Protein AF-A0A0J1GBC9-F1 (afdb_monomer_lite)

Secondary structure (DSSP, 8-state):
--HHHHTSSS---HHHHHHHHHHS---HHHHHHHHHHHHHHHTT-S-S-----GGGG--SHHHHHHHHHHHHHHHHHHHHHHHHHHGGG--HHHHHHHHHHHHHHHHHHHHHHHHSS---SS-HHHHHHHHHHHHHHHHHHHHHHHHTT------HHHHHHHHHHHHHHHHHHHHSPPPSS-S--HHHHHHHHHHHHTTS--

Sequence (202 aa):
MMLYANGQGIARNYKIAKKAACDTDAAVMETVGRMQHLANMESGKEWANPKIDICDDITSGFMQGYCAKIQSGLADQTRAQQFASLTSNWNIKERAAFQKLKKQAEAFITARSDLEVDLSGTSRCAEVLEEAETQKEDLLKSLQDFEAGNLPAFSNDGYTKLDRELNRVYLQLKQTKDPEFDTVKMKDIQRTQQAWLTETIG

pLDDT: mean 91.05, std 9.66, range [33.56, 98.38]

Radius of gyration: 22.68 Å; chains: 1; bounding box: 53×26×63 Å

Structure (mmCIF, N/CA/C/O backbone):
data_AF-A0A0J1GBC9-F1
#
_entry.id   AF-A0A0J1GBC9-F1
#
loop_
_atom_site.group_PDB
_atom_site.id
_atom_site.type_symbol
_atom_site.label_atom_id
_atom_site.label_alt_id
_atom_site.label_comp_id
_atom_site.label_asym_id
_atom_site.label_entity_id
_atom_site.label_seq_id
_atom_site.pdbx_PDB_ins_code
_atom_site.Cartn_x
_atom_site.Cartn_y
_atom_site.Cartn_z
_atom_site.occupancy
_atom_site.B_iso_or_equiv
_atom_site.auth_seq_id
_atom_site.auth_comp_id
_atom_site.auth_asym_id
_atom_site.auth_atom_id
_atom_site.pdbx_PDB_model_num
ATOM 1 N N . MET A 1 1 ? 6.703 0.086 -16.879 1.00 62.81 1 MET A N 1
ATOM 2 C CA . MET A 1 1 ? 6.146 -0.296 -18.198 1.00 62.81 1 MET A CA 1
ATOM 3 C C . MET A 1 1 ? 7.046 0.066 -19.378 1.00 62.81 1 MET A C 1
ATOM 5 O O . MET A 1 1 ? 7.338 1.235 -19.609 1.00 62.81 1 MET A O 1
ATOM 9 N N . MET A 1 2 ? 7.462 -0.944 -20.150 1.00 81.38 2 MET A N 1
ATOM 10 C CA . MET A 1 2 ? 8.389 -0.821 -21.288 1.00 81.38 2 MET A CA 1
ATOM 11 C C . MET A 1 2 ? 7.647 -0.730 -22.634 1.00 81.38 2 MET A C 1
ATOM 13 O O . MET A 1 2 ? 7.707 -1.636 -23.469 1.00 81.38 2 MET A O 1
ATOM 17 N N . LEU A 1 3 ? 6.938 0.384 -22.854 1.00 82.19 3 LEU A N 1
ATOM 18 C CA . LEU A 1 3 ? 6.046 0.620 -24.006 1.00 82.19 3 LEU A CA 1
ATOM 19 C C . LEU A 1 3 ? 6.651 0.187 -25.361 1.00 82.19 3 LEU A C 1
ATOM 21 O O . LEU A 1 3 ? 6.038 -0.580 -26.107 1.00 82.19 3 LEU A O 1
ATOM 25 N N . TYR A 1 4 ? 7.874 0.644 -25.650 1.00 88.19 4 TYR A N 1
ATOM 26 C CA . TYR A 1 4 ? 8.584 0.382 -26.908 1.00 88.19 4 TYR A CA 1
ATOM 27 C C . TYR A 1 4 ? 9.071 -1.066 -27.050 1.00 88.19 4 TYR A C 1
ATOM 29 O O . TYR A 1 4 ? 9.193 -1.544 -28.175 1.00 88.19 4 TYR A O 1
ATOM 37 N N . ALA A 1 5 ? 9.328 -1.777 -25.949 1.00 87.38 5 ALA A N 1
ATOM 38 C CA . ALA A 1 5 ? 9.699 -3.194 -25.993 1.00 87.38 5 ALA A CA 1
ATOM 39 C C . ALA A 1 5 ? 8.469 -4.075 -26.253 1.00 87.38 5 ALA A C 1
ATOM 41 O O . ALA A 1 5 ? 8.508 -4.995 -27.069 1.00 87.38 5 ALA A O 1
ATOM 42 N N . ASN A 1 6 ? 7.348 -3.745 -25.607 1.00 87.31 6 ASN A N 1
ATOM 43 C CA . ASN A 1 6 ? 6.130 -4.549 -25.662 1.00 87.31 6 ASN A CA 1
ATOM 44 C C . ASN A 1 6 ? 5.293 -4.301 -26.924 1.00 87.31 6 ASN A C 1
ATOM 46 O O . ASN A 1 6 ? 4.556 -5.190 -27.355 1.00 87.31 6 ASN A O 1
ATOM 50 N N . GLY A 1 7 ? 5.407 -3.116 -27.531 1.00 84.06 7 GLY A N 1
ATOM 51 C CA . GLY A 1 7 ? 4.551 -2.699 -28.645 1.00 84.06 7 GLY A CA 1
ATOM 52 C C . GLY A 1 7 ? 3.134 -2.338 -28.187 1.00 84.06 7 GLY A C 1
ATOM 53 O O . GLY A 1 7 ? 2.149 -2.639 -28.857 1.00 84.06 7 GLY A O 1
ATOM 54 N N . GLN A 1 8 ? 3.010 -1.751 -26.995 1.00 83.50 8 GLN A N 1
ATOM 55 C CA . GLN A 1 8 ? 1.719 -1.375 -26.414 1.00 83.50 8 GLN A CA 1
ATOM 56 C C . GLN A 1 8 ? 1.222 -0.068 -27.038 1.00 83.50 8 GLN A C 1
ATOM 58 O O . GLN A 1 8 ? 1.635 1.012 -26.635 1.00 83.50 8 GLN A O 1
ATOM 63 N N . GLY A 1 9 ? 0.352 -0.171 -28.046 1.00 84.25 9 GLY A N 1
ATOM 64 C CA . GLY A 1 9 ? -0.201 0.993 -28.754 1.00 84.25 9 GLY A CA 1
ATOM 65 C C . GLY A 1 9 ? 0.765 1.657 -29.743 1.00 84.25 9 GLY A C 1
ATOM 66 O O . GLY A 1 9 ? 0.409 2.653 -30.363 1.00 84.25 9 GLY A O 1
ATOM 67 N N . ILE A 1 10 ? 1.967 1.097 -29.917 1.00 88.56 10 ILE A N 1
ATOM 68 C CA . ILE A 1 10 ? 2.997 1.542 -30.863 1.00 88.56 10 ILE A CA 1
ATOM 69 C C . ILE A 1 10 ? 3.753 0.337 -31.438 1.00 88.56 10 ILE A C 1
ATOM 71 O O . ILE A 1 10 ? 3.726 -0.751 -30.865 1.00 88.56 10 ILE A O 1
ATOM 75 N N . ALA A 1 11 ? 4.465 0.522 -32.551 1.00 89.75 11 ALA A N 1
ATOM 76 C CA . ALA A 1 11 ? 5.346 -0.515 -33.085 1.00 89.75 11 ALA A CA 1
ATOM 77 C C . ALA A 1 11 ? 6.506 -0.813 -32.117 1.00 89.75 11 ALA A C 1
ATOM 79 O O . ALA A 1 11 ? 7.072 0.102 -31.510 1.00 89.75 11 ALA A O 1
ATOM 80 N N . ARG A 1 12 ? 6.882 -2.094 -32.001 1.00 90.25 12 ARG A N 1
ATOM 81 C CA . ARG A 1 12 ? 8.042 -2.507 -31.197 1.00 90.25 12 ARG A CA 1
ATOM 82 C C . ARG A 1 12 ? 9.316 -1.852 -31.728 1.00 90.25 12 ARG A C 1
ATOM 84 O O . ARG A 1 12 ? 9.580 -1.873 -32.928 1.00 90.25 12 ARG A O 1
ATOM 91 N N . ASN A 1 13 ? 10.111 -1.286 -30.826 1.00 93.12 13 ASN A N 1
ATOM 92 C CA . ASN A 1 13 ? 11.368 -0.620 -31.138 1.00 93.12 13 ASN A CA 1
ATOM 93 C C . ASN A 1 13 ? 12.383 -0.822 -30.001 1.00 93.12 13 ASN A C 1
ATOM 95 O O . ASN A 1 13 ? 12.443 -0.043 -29.046 1.00 93.12 13 ASN A O 1
ATOM 99 N N . TYR A 1 14 ? 13.218 -1.857 -30.130 1.00 91.88 14 TYR A N 1
ATOM 100 C CA . TYR A 1 14 ? 14.225 -2.205 -29.124 1.00 91.88 14 TYR A CA 1
ATOM 101 C C . TYR A 1 14 ? 15.304 -1.135 -28.949 1.00 91.88 14 TYR A C 1
ATOM 103 O O . TYR A 1 14 ? 15.819 -0.973 -27.848 1.00 91.88 14 TYR A O 1
ATOM 111 N N . LYS A 1 15 ? 15.616 -0.343 -29.983 1.00 93.94 15 LYS A N 1
ATOM 112 C CA . LYS A 1 15 ? 16.584 0.757 -29.866 1.00 93.94 15 LYS A CA 1
ATOM 113 C C . LYS A 1 15 ? 16.080 1.847 -28.920 1.00 93.94 15 LYS A C 1
ATOM 115 O O . LYS A 1 15 ? 16.830 2.298 -28.057 1.00 93.94 15 LYS A O 1
ATOM 120 N N . ILE A 1 16 ? 14.814 2.254 -29.057 1.00 93.44 16 ILE A N 1
ATOM 121 C CA . ILE A 1 16 ? 14.204 3.236 -28.148 1.00 93.44 16 ILE A CA 1
ATOM 122 C C . ILE A 1 16 ? 14.013 2.625 -26.757 1.00 93.44 16 ILE A C 1
ATOM 124 O O . ILE A 1 16 ? 14.312 3.289 -25.770 1.00 93.44 16 ILE A O 1
ATOM 128 N N . ALA A 1 17 ? 13.587 1.361 -26.668 1.00 92.81 17 ALA A N 1
ATOM 129 C CA . ALA A 1 17 ? 13.436 0.674 -25.385 1.00 92.81 17 ALA A CA 1
ATOM 130 C C . ALA A 1 17 ? 14.753 0.611 -24.594 1.00 92.81 17 ALA A C 1
ATOM 132 O O . ALA A 1 17 ? 14.771 0.938 -23.413 1.00 92.81 17 ALA A O 1
ATO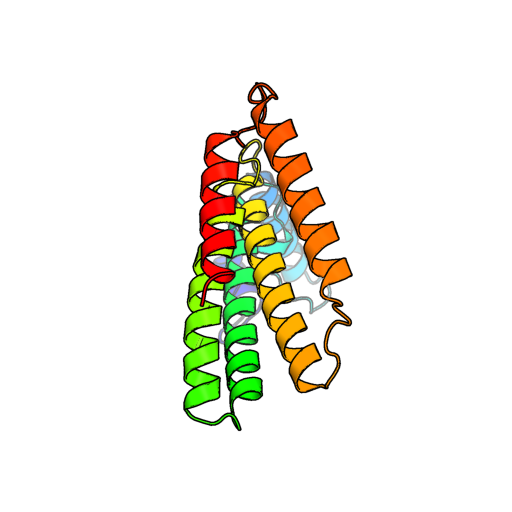M 133 N N . LYS A 1 18 ? 15.862 0.258 -25.256 1.00 93.44 18 LYS A N 1
ATOM 134 C CA . LYS A 1 18 ? 17.205 0.235 -24.661 1.00 93.44 18 LYS A CA 1
ATOM 135 C C . LYS A 1 18 ? 17.671 1.625 -24.237 1.00 93.44 18 LYS A C 1
ATOM 137 O O . LYS A 1 18 ? 18.209 1.775 -23.150 1.00 93.44 18 LYS A O 1
ATOM 142 N N . LYS A 1 19 ? 17.420 2.654 -25.056 1.00 93.62 19 LYS A N 1
ATOM 143 C CA . LYS A 1 19 ? 17.704 4.041 -24.662 1.00 93.62 19 LYS A CA 1
ATOM 144 C C . LYS A 1 19 ? 16.943 4.415 -23.384 1.00 93.62 19 LYS A C 1
ATOM 146 O O . LYS A 1 19 ? 17.558 4.873 -22.434 1.00 93.62 19 LYS A O 1
ATOM 151 N N . ALA A 1 20 ? 15.635 4.164 -23.345 1.00 91.06 20 ALA A N 1
ATOM 152 C CA . ALA A 1 20 ? 14.810 4.453 -22.175 1.00 91.06 20 ALA A CA 1
ATOM 153 C C . ALA A 1 20 ? 15.259 3.669 -20.927 1.00 91.06 20 ALA A C 1
ATOM 155 O O . ALA A 1 20 ? 15.247 4.213 -19.827 1.00 91.06 20 ALA A O 1
ATOM 156 N N . ALA A 1 21 ? 15.697 2.415 -21.096 1.00 91.00 21 ALA A N 1
ATOM 157 C CA . ALA A 1 21 ? 16.272 1.619 -20.013 1.00 91.00 21 ALA A CA 1
ATOM 158 C C . ALA A 1 21 ? 17.546 2.256 -19.432 1.00 91.00 21 ALA A C 1
ATOM 160 O O . ALA A 1 21 ? 17.716 2.234 -18.218 1.00 91.00 21 ALA A O 1
ATOM 161 N N . CYS A 1 22 ? 18.405 2.841 -20.272 1.00 90.50 22 CYS A N 1
ATOM 162 C CA . CYS A 1 22 ? 19.598 3.570 -19.828 1.00 90.50 22 CYS A CA 1
ATOM 163 C C . CYS A 1 22 ? 19.283 4.943 -19.216 1.00 90.50 22 CYS A C 1
ATOM 165 O O . CYS A 1 22 ? 20.013 5.386 -18.338 1.00 90.50 22 CYS A O 1
ATOM 167 N N . ASP A 1 23 ? 18.226 5.613 -19.684 1.00 89.88 23 ASP A N 1
ATOM 168 C CA . ASP A 1 23 ? 17.799 6.929 -19.186 1.00 89.88 23 ASP A CA 1
ATOM 169 C C . ASP A 1 23 ? 17.024 6.830 -17.851 1.00 89.88 23 ASP A C 1
ATOM 171 O O . ASP A 1 23 ? 16.683 7.848 -17.249 1.00 89.88 23 ASP A O 1
ATOM 175 N N . THR A 1 24 ? 16.716 5.614 -17.389 1.00 86.44 24 THR A N 1
ATOM 176 C CA . THR A 1 24 ? 16.064 5.378 -16.095 1.00 86.44 24 THR A CA 1
ATOM 177 C C . THR A 1 24 ? 17.085 5.512 -14.969 1.00 86.44 24 THR A C 1
ATOM 179 O O . THR A 1 24 ? 18.121 4.851 -14.993 1.00 86.44 24 THR A O 1
ATOM 182 N N . ASP A 1 25 ? 16.761 6.311 -13.952 1.00 82.62 25 ASP A N 1
ATOM 183 C CA . ASP A 1 25 ? 17.542 6.383 -12.715 1.00 82.62 25 ASP A CA 1
ATOM 184 C C . ASP A 1 25 ? 17.362 5.080 -11.914 1.00 82.62 25 ASP A C 1
ATOM 186 O O . ASP A 1 25 ? 16.336 4.863 -11.269 1.00 82.62 25 ASP A O 1
ATOM 190 N N . ALA A 1 26 ? 18.315 4.161 -12.067 1.00 85.50 26 ALA A N 1
ATOM 191 C CA . ALA A 1 26 ? 18.274 2.796 -11.552 1.00 85.50 26 ALA A CA 1
ATOM 192 C C . ALA A 1 26 ? 19.685 2.328 -11.164 1.00 85.50 26 ALA A C 1
ATOM 194 O O . ALA A 1 26 ? 20.698 2.856 -11.636 1.00 85.50 26 ALA A O 1
ATOM 195 N N . ALA A 1 27 ? 19.773 1.304 -10.317 1.00 90.94 27 ALA A N 1
ATOM 196 C CA . ALA A 1 27 ? 21.051 0.698 -9.978 1.00 90.94 27 ALA A CA 1
ATOM 197 C C . ALA A 1 27 ? 21.678 0.024 -11.210 1.00 90.94 27 ALA A C 1
ATOM 199 O O . ALA A 1 27 ? 20.991 -0.526 -12.071 1.00 90.94 27 ALA A O 1
ATOM 200 N N . VAL A 1 28 ? 23.015 0.005 -11.270 1.00 91.50 28 VAL A N 1
ATOM 201 C CA . VAL A 1 28 ? 23.763 -0.529 -12.425 1.00 91.50 28 VAL A CA 1
ATOM 202 C C . VAL A 1 28 ? 23.335 -1.955 -12.780 1.00 91.50 28 VAL A C 1
ATOM 204 O O . VAL A 1 28 ? 23.164 -2.264 -13.957 1.00 91.50 28 VAL A O 1
ATOM 207 N N . MET A 1 29 ? 23.119 -2.813 -11.780 1.00 91.38 29 MET A N 1
ATOM 208 C CA . MET A 1 29 ? 22.703 -4.201 -12.007 1.00 91.38 29 MET A CA 1
ATOM 209 C C . MET A 1 29 ? 21.298 -4.317 -12.606 1.00 91.38 29 MET A C 1
ATOM 211 O O . MET A 1 29 ? 21.073 -5.203 -13.426 1.00 91.38 29 MET A O 1
ATOM 215 N N . GLU A 1 30 ? 20.393 -3.397 -12.276 1.00 93.44 30 GLU A N 1
ATOM 216 C CA . GLU A 1 30 ? 19.044 -3.342 -12.851 1.00 93.44 30 GLU A CA 1
ATOM 217 C C . GLU A 1 30 ? 19.116 -2.938 -14.322 1.00 93.44 30 GLU A C 1
ATOM 219 O O . GLU A 1 30 ? 18.480 -3.545 -15.180 1.00 93.44 30 GLU A O 1
ATOM 224 N N . THR A 1 31 ? 19.946 -1.941 -14.640 1.00 92.50 31 THR A N 1
ATOM 225 C CA . THR A 1 31 ? 20.174 -1.510 -16.024 1.00 92.50 31 THR A CA 1
ATOM 226 C C . THR A 1 31 ? 20.822 -2.618 -16.848 1.00 92.50 31 THR A C 1
ATOM 228 O O . THR A 1 31 ? 20.371 -2.892 -17.958 1.00 92.50 31 THR A O 1
ATOM 231 N N . VAL A 1 32 ? 21.844 -3.298 -16.320 1.00 92.56 32 VAL A N 1
ATOM 232 C CA . VAL A 1 32 ? 22.501 -4.421 -17.011 1.00 92.56 32 VAL A CA 1
ATOM 233 C C . VAL A 1 32 ? 21.525 -5.576 -17.237 1.00 92.56 32 VAL A C 1
ATOM 235 O O . VAL A 1 32 ? 21.429 -6.062 -18.366 1.00 92.56 32 VAL A O 1
ATOM 238 N N . GLY A 1 33 ? 20.776 -5.981 -16.206 1.00 90.94 33 GLY A N 1
ATOM 239 C CA . GLY A 1 33 ? 19.761 -7.033 -16.306 1.00 90.94 33 GLY A CA 1
ATOM 240 C C . GLY A 1 33 ? 18.714 -6.707 -17.367 1.00 90.94 33 GLY A C 1
ATOM 241 O O . GLY A 1 33 ? 18.522 -7.478 -18.307 1.00 90.94 33 GLY A O 1
ATOM 242 N N . ARG A 1 34 ? 18.155 -5.496 -17.315 1.00 92.25 34 ARG A N 1
ATOM 243 C CA . ARG A 1 34 ? 17.160 -5.016 -18.281 1.00 92.25 34 ARG A CA 1
ATOM 244 C C . ARG A 1 34 ? 17.691 -4.951 -19.705 1.00 92.25 34 ARG A C 1
ATOM 246 O O . ARG A 1 34 ? 16.999 -5.309 -20.654 1.00 92.25 34 ARG A O 1
ATOM 253 N N . MET A 1 35 ? 18.932 -4.512 -19.887 1.00 92.75 35 MET A N 1
ATOM 254 C CA . MET A 1 35 ? 19.564 -4.481 -21.207 1.00 92.75 35 MET A CA 1
ATOM 255 C C . MET A 1 35 ? 19.779 -5.889 -21.769 1.00 92.75 35 MET A C 1
ATOM 257 O O . MET A 1 35 ? 19.579 -6.098 -22.969 1.00 92.75 35 MET A O 1
ATOM 261 N N . GLN A 1 36 ? 20.139 -6.851 -20.916 1.00 92.19 36 GLN A N 1
ATOM 262 C CA . GLN A 1 36 ? 20.267 -8.253 -21.300 1.00 92.19 36 GLN A CA 1
ATOM 263 C C . GLN A 1 36 ? 18.909 -8.862 -21.671 1.00 92.19 36 GLN A C 1
ATOM 265 O O . GLN A 1 36 ? 18.803 -9.491 -22.724 1.00 92.19 36 GLN A O 1
ATOM 270 N N . HIS A 1 37 ? 17.874 -8.613 -20.868 1.00 91.06 37 HIS A N 1
ATOM 271 C CA . HIS A 1 37 ? 16.492 -9.022 -21.130 1.00 91.06 37 HIS A CA 1
ATOM 272 C C . HIS A 1 37 ? 16.021 -8.477 -22.493 1.00 91.06 37 HIS A C 1
ATOM 274 O O . HIS A 1 37 ? 15.653 -9.227 -23.396 1.00 91.06 37 HIS A O 1
ATOM 280 N N . LEU A 1 38 ? 16.190 -7.172 -22.745 1.00 91.75 38 LEU A N 1
ATOM 281 C CA . LEU A 1 38 ? 15.852 -6.559 -24.037 1.00 91.75 38 LEU A CA 1
ATOM 282 C C . LEU A 1 38 ? 16.636 -7.154 -25.222 1.00 91.75 38 LEU A C 1
ATOM 284 O O . LEU A 1 38 ? 16.096 -7.253 -26.325 1.00 91.75 38 LEU A O 1
ATOM 288 N N . ALA A 1 39 ? 17.904 -7.530 -25.033 1.00 92.06 39 ALA A N 1
ATOM 289 C CA . ALA A 1 39 ? 18.705 -8.178 -26.074 1.00 92.06 39 ALA A CA 1
ATOM 290 C C . ALA A 1 39 ? 18.249 -9.624 -26.352 1.00 92.06 39 ALA A C 1
ATOM 292 O O . ALA A 1 39 ? 18.254 -10.068 -27.507 1.00 92.06 39 ALA A O 1
ATOM 293 N N . ASN A 1 40 ? 17.821 -10.356 -25.323 1.00 90.94 40 ASN A N 1
ATOM 294 C CA . ASN A 1 40 ? 17.246 -11.692 -25.470 1.00 90.94 40 ASN A CA 1
ATOM 295 C C . ASN A 1 40 ? 15.923 -11.642 -26.242 1.00 90.94 40 ASN A C 1
ATOM 297 O O . ASN A 1 40 ? 15.750 -12.410 -27.191 1.00 90.94 40 ASN A O 1
ATOM 301 N N . MET A 1 41 ? 15.043 -10.693 -25.910 1.00 88.75 41 MET A N 1
ATOM 302 C CA . MET A 1 41 ? 13.798 -10.463 -26.648 1.00 88.75 41 MET A CA 1
ATOM 303 C C . MET A 1 41 ? 14.052 -10.099 -28.119 1.00 88.75 41 MET A C 1
ATOM 305 O O . MET A 1 41 ? 13.416 -10.659 -29.008 1.00 88.75 41 MET A O 1
ATOM 309 N N . GLU A 1 42 ? 14.992 -9.186 -28.399 1.00 90.44 42 GLU A N 1
ATOM 310 C CA . GLU A 1 42 ? 15.327 -8.769 -29.772 1.00 90.44 42 GLU A CA 1
ATOM 311 C C . GLU A 1 42 ? 15.885 -9.924 -30.616 1.00 90.44 42 GLU A C 1
ATOM 313 O O . GLU A 1 42 ? 15.594 -10.026 -31.806 1.00 90.44 42 GLU A O 1
ATOM 318 N N . SER A 1 43 ? 16.664 -10.815 -29.997 1.00 90.31 43 SER A N 1
ATOM 319 C CA . SER A 1 43 ? 17.244 -11.986 -30.665 1.00 90.31 43 SER A CA 1
ATOM 320 C C . SER A 1 43 ? 16.312 -13.201 -30.728 1.00 90.31 43 SER A C 1
ATOM 322 O O . SER A 1 43 ? 16.703 -14.230 -31.278 1.00 90.31 43 SER A O 1
ATOM 324 N N . GLY A 1 44 ? 15.096 -13.106 -30.176 1.00 86.44 44 GLY A N 1
ATOM 325 C CA . GLY A 1 44 ? 14.127 -14.206 -30.127 1.00 86.44 44 GLY A CA 1
ATOM 326 C C . GLY A 1 44 ? 14.515 -15.351 -29.183 1.00 86.44 44 GLY A C 1
ATOM 327 O O . GLY A 1 44 ? 13.958 -16.441 -29.294 1.00 86.44 44 GLY A O 1
ATOM 328 N N . LYS A 1 45 ? 15.479 -15.129 -28.277 1.00 81.75 45 LYS A N 1
ATOM 329 C CA . LYS A 1 45 ? 15.921 -16.116 -27.275 1.00 81.75 45 LYS A CA 1
ATOM 330 C C . LYS A 1 45 ? 14.952 -16.249 -26.103 1.00 81.75 45 LYS A C 1
ATOM 332 O O . LYS A 1 45 ? 14.931 -17.287 -25.451 1.00 81.75 45 LYS A O 1
ATOM 337 N N . GLU A 1 46 ? 14.149 -15.223 -25.859 1.00 74.56 46 GLU A N 1
ATOM 338 C CA . GLU A 1 46 ? 12.988 -15.281 -24.975 1.00 74.56 46 GLU A CA 1
ATOM 339 C C . GLU A 1 46 ? 11.722 -15.369 -25.829 1.00 74.56 46 GLU A C 1
ATOM 341 O O . GLU A 1 46 ? 11.556 -14.631 -26.805 1.00 74.56 46 GLU A O 1
ATOM 346 N N . TRP A 1 47 ? 10.851 -16.328 -25.496 1.00 56.34 47 TRP A N 1
ATOM 347 C CA . TRP A 1 47 ? 9.591 -16.566 -26.203 1.00 56.34 47 TRP A CA 1
ATOM 348 C C . TRP A 1 47 ? 8.740 -15.285 -26.240 1.00 56.34 47 TRP A C 1
ATOM 350 O O . TRP A 1 47 ? 8.782 -14.467 -25.328 1.00 56.34 47 TRP A O 1
ATOM 360 N N . ALA A 1 48 ? 7.914 -15.140 -27.280 1.00 55.53 48 ALA A N 1
ATOM 361 C CA . ALA A 1 48 ? 7.129 -13.954 -27.645 1.00 55.53 48 ALA A CA 1
ATOM 362 C C . ALA A 1 48 ? 6.160 -13.345 -26.590 1.00 55.53 48 ALA A C 1
ATOM 364 O O . ALA A 1 48 ? 5.426 -12.414 -26.934 1.00 55.53 48 ALA A O 1
ATOM 365 N N . ASN A 1 49 ? 6.120 -13.835 -25.349 1.00 60.69 49 ASN A N 1
ATOM 366 C CA . ASN A 1 49 ? 5.443 -13.208 -24.208 1.00 60.69 49 ASN A CA 1
ATOM 367 C C . ASN A 1 49 ? 5.961 -13.878 -22.914 1.00 60.69 49 ASN A C 1
ATOM 369 O O . ASN A 1 49 ? 5.864 -15.102 -22.816 1.00 60.69 49 ASN A O 1
ATOM 373 N N . PRO A 1 50 ? 6.502 -13.117 -21.950 1.00 68.19 50 PRO A N 1
ATOM 374 C CA . PRO A 1 50 ? 5.752 -12.070 -21.273 1.00 68.19 50 PRO A CA 1
ATOM 375 C C . PRO A 1 50 ? 6.144 -10.666 -21.735 1.00 68.19 50 PRO A C 1
ATOM 377 O O . PRO A 1 50 ? 7.239 -10.419 -22.232 1.00 68.19 50 PRO A O 1
ATOM 380 N N . LYS A 1 51 ? 5.209 -9.732 -21.580 1.00 82.19 51 LYS A N 1
ATOM 381 C CA . LYS A 1 51 ? 5.503 -8.302 -21.611 1.00 82.19 51 LYS A CA 1
ATOM 382 C C . LYS A 1 51 ? 6.567 -8.037 -20.550 1.00 82.19 51 LYS A C 1
ATOM 384 O O . LYS A 1 51 ? 6.372 -8.470 -19.422 1.00 82.19 51 LYS A O 1
ATOM 389 N N . ILE A 1 52 ? 7.614 -7.302 -20.903 1.00 86.19 52 ILE A N 1
ATOM 390 C CA . ILE A 1 52 ? 8.603 -6.835 -19.934 1.00 86.19 52 ILE A CA 1
ATOM 3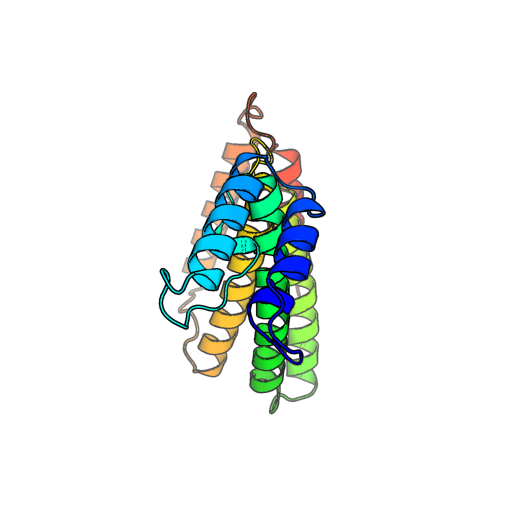91 C C . ILE A 1 52 ? 8.085 -5.564 -19.254 1.00 86.19 52 ILE A C 1
ATOM 393 O O . ILE A 1 52 ? 7.623 -4.621 -19.916 1.00 86.19 52 ILE A O 1
ATOM 397 N N . ASP A 1 53 ? 8.149 -5.517 -17.933 1.00 88.75 53 ASP A N 1
ATOM 398 C CA . ASP A 1 53 ? 7.980 -4.308 -17.141 1.00 88.75 53 ASP A CA 1
ATOM 399 C C . ASP A 1 53 ? 9.322 -3.847 -16.555 1.00 88.75 53 ASP A C 1
ATOM 401 O O . ASP A 1 53 ? 10.279 -4.599 -16.426 1.00 88.75 53 ASP A O 1
ATOM 405 N N . ILE A 1 54 ? 9.401 -2.567 -16.192 1.00 87.69 54 ILE A N 1
ATOM 406 C CA . ILE A 1 54 ? 10.585 -2.014 -15.530 1.00 87.69 54 ILE A CA 1
ATOM 407 C C . ILE A 1 54 ? 10.841 -2.700 -14.181 1.00 87.69 54 ILE A C 1
ATOM 409 O O . ILE A 1 54 ? 11.989 -2.755 -13.738 1.00 87.69 54 ILE A O 1
ATOM 413 N N . CYS A 1 55 ? 9.766 -3.225 -13.585 1.00 91.12 55 CYS A N 1
ATOM 414 C CA . CYS A 1 55 ? 9.736 -3.938 -12.319 1.00 91.12 55 CYS A CA 1
ATOM 415 C C . CYS A 1 55 ? 10.272 -5.373 -12.375 1.00 91.12 55 CYS A C 1
ATOM 417 O O . CYS A 1 55 ? 10.532 -5.935 -11.318 1.00 91.12 55 CYS A O 1
ATOM 419 N N . ASP A 1 56 ? 10.479 -5.949 -13.563 1.00 90.06 56 ASP A N 1
ATOM 420 C CA . ASP A 1 56 ? 10.936 -7.342 -13.691 1.00 90.06 56 ASP A CA 1
ATOM 421 C C . ASP A 1 56 ? 12.431 -7.502 -13.369 1.00 90.06 56 ASP A C 1
ATOM 423 O O . ASP A 1 56 ? 12.864 -8.561 -12.924 1.00 90.06 56 ASP A O 1
ATOM 427 N N . ASP A 1 57 ? 13.216 -6.436 -13.557 1.00 90.56 57 ASP A N 1
ATOM 428 C CA . ASP A 1 57 ? 14.679 -6.454 -13.421 1.00 90.56 57 ASP A CA 1
ATOM 429 C C . ASP A 1 57 ? 15.174 -5.607 -12.230 1.00 90.56 57 ASP A C 1
ATOM 431 O O . ASP A 1 57 ? 16.287 -5.078 -12.256 1.00 90.56 57 ASP A O 1
ATOM 435 N N . ILE A 1 58 ? 14.338 -5.393 -11.209 1.00 92.56 58 ILE A N 1
ATOM 436 C CA . ILE A 1 58 ? 14.702 -4.560 -10.053 1.00 92.56 58 ILE A CA 1
ATOM 437 C C . ILE A 1 58 ? 15.509 -5.352 -9.023 1.00 92.56 58 ILE A C 1
ATOM 439 O O . ILE A 1 58 ? 15.250 -6.523 -8.758 1.00 92.56 58 ILE A O 1
ATOM 443 N N . THR A 1 59 ? 16.475 -4.688 -8.398 1.00 90.69 59 THR A N 1
ATOM 444 C CA . THR A 1 59 ? 17.330 -5.260 -7.345 1.00 90.69 59 THR A CA 1
ATOM 445 C C . THR A 1 59 ? 17.554 -4.291 -6.186 1.00 90.69 59 THR A C 1
ATOM 447 O O . THR A 1 59 ? 18.110 -4.671 -5.160 1.00 90.69 59 THR A O 1
ATOM 450 N N . SER A 1 60 ? 17.188 -3.021 -6.354 1.00 93.19 60 SER A N 1
ATOM 451 C CA . SER A 1 60 ? 17.354 -1.957 -5.373 1.00 93.19 60 SER A CA 1
ATOM 452 C C . SER A 1 60 ? 16.044 -1.665 -4.652 1.00 93.19 60 SER A C 1
ATOM 454 O O . SER A 1 60 ? 14.968 -1.664 -5.252 1.00 93.19 60 SER A O 1
ATOM 456 N N . GLY A 1 61 ? 16.139 -1.321 -3.367 1.00 93.69 61 GLY A N 1
ATOM 457 C CA . GLY A 1 61 ? 14.977 -0.882 -2.595 1.00 93.69 61 GLY A CA 1
ATOM 458 C C . GLY A 1 61 ? 14.327 0.405 -3.124 1.00 93.69 61 GLY A C 1
ATOM 459 O O . GLY A 1 61 ? 13.117 0.590 -3.013 1.00 93.69 61 GLY A O 1
ATOM 460 N N . PHE A 1 62 ? 15.101 1.256 -3.808 1.00 92.69 62 PHE A N 1
ATOM 461 C CA . PHE A 1 62 ? 14.567 2.423 -4.512 1.00 92.69 62 PHE A CA 1
ATOM 462 C C . PHE A 1 62 ? 13.570 2.018 -5.607 1.00 92.69 62 PHE A C 1
ATOM 464 O O . PHE A 1 62 ? 12.429 2.487 -5.612 1.00 92.69 62 PHE A O 1
ATOM 471 N N . MET A 1 63 ? 13.971 1.108 -6.500 1.00 93.62 63 MET A N 1
ATOM 472 C CA . MET A 1 63 ? 13.084 0.622 -7.555 1.00 93.62 63 MET A CA 1
ATOM 473 C C . MET A 1 63 ? 11.964 -0.273 -7.016 1.00 93.62 63 MET A C 1
ATOM 475 O O . MET A 1 63 ? 10.868 -0.243 -7.573 1.00 93.62 63 MET A O 1
ATOM 479 N N . GLN A 1 64 ? 12.178 -0.993 -5.906 1.00 95.00 64 GLN A N 1
ATOM 480 C CA . GLN A 1 64 ? 11.088 -1.670 -5.187 1.00 95.00 64 GLN A CA 1
ATOM 481 C C . GLN A 1 64 ? 10.001 -0.673 -4.779 1.00 95.00 64 GLN A C 1
ATOM 483 O O . GLN A 1 64 ? 8.837 -0.887 -5.105 1.00 95.00 64 GLN A O 1
ATOM 488 N N . GLY A 1 65 ? 10.367 0.457 -4.164 1.00 95.19 65 GLY A N 1
ATOM 489 C CA . GLY A 1 65 ? 9.408 1.509 -3.814 1.00 95.19 65 GLY A CA 1
ATOM 490 C C . GLY A 1 65 ? 8.694 2.105 -5.032 1.00 95.19 65 GLY A C 1
ATOM 491 O O . GLY A 1 65 ? 7.485 2.339 -4.998 1.00 95.19 65 GLY A O 1
ATOM 492 N N . TYR A 1 66 ? 9.411 2.310 -6.140 1.00 94.12 66 TYR A N 1
ATOM 493 C CA . TYR A 1 66 ? 8.810 2.779 -7.392 1.00 94.12 66 TYR A CA 1
ATOM 494 C C . TYR A 1 66 ? 7.760 1.796 -7.936 1.00 94.12 66 TYR A C 1
ATOM 496 O O . TYR A 1 66 ? 6.660 2.197 -8.321 1.00 94.12 66 TYR A O 1
ATOM 504 N N . CYS A 1 67 ? 8.078 0.504 -7.930 1.00 94.38 67 CYS A N 1
ATOM 505 C CA . CYS A 1 67 ? 7.190 -0.554 -8.398 1.00 94.38 67 CYS A CA 1
ATOM 506 C C . CYS A 1 67 ? 5.988 -0.770 -7.478 1.00 94.38 67 CYS A C 1
ATOM 508 O O . CYS A 1 67 ? 4.860 -0.837 -7.970 1.00 94.38 67 CYS A O 1
ATOM 510 N N . ALA A 1 68 ? 6.203 -0.762 -6.161 1.00 96.56 68 ALA A N 1
ATOM 511 C CA . ALA A 1 68 ? 5.133 -0.793 -5.170 1.00 96.56 68 ALA A CA 1
ATOM 512 C C . ALA A 1 68 ? 4.158 0.378 -5.372 1.00 96.56 68 ALA A C 1
ATOM 514 O O . ALA A 1 68 ? 2.946 0.193 -5.328 1.00 96.56 68 ALA A O 1
ATOM 515 N N . LYS A 1 69 ? 4.658 1.577 -5.706 1.00 95.75 69 LYS A N 1
ATOM 516 C CA . LYS A 1 69 ? 3.803 2.741 -5.988 1.00 95.75 69 LYS A CA 1
ATOM 517 C C . LYS A 1 69 ? 2.923 2.542 -7.223 1.00 95.75 69 LYS A C 1
ATOM 519 O O . LYS A 1 69 ? 1.757 2.935 -7.211 1.00 95.75 69 LYS A O 1
ATOM 524 N N . ILE A 1 70 ? 3.464 1.954 -8.292 1.00 94.38 70 ILE A N 1
ATOM 525 C CA . ILE A 1 70 ? 2.676 1.628 -9.491 1.00 94.38 70 ILE A CA 1
ATOM 526 C C . ILE A 1 70 ? 1.575 0.627 -9.134 1.00 94.38 70 ILE A C 1
ATOM 528 O O . ILE A 1 70 ? 0.417 0.840 -9.492 1.00 94.38 70 ILE A O 1
ATOM 532 N N . GLN A 1 71 ? 1.931 -0.442 -8.421 1.00 95.06 71 GLN A N 1
ATOM 533 C CA . GLN A 1 71 ? 0.992 -1.488 -8.019 1.00 95.06 71 GLN A CA 1
ATOM 534 C C . GLN A 1 71 ? -0.103 -0.942 -7.097 1.00 95.06 71 GLN A C 1
ATOM 536 O O . GLN A 1 71 ? -1.280 -1.149 -7.384 1.00 95.06 71 GLN A O 1
ATOM 541 N N . SER A 1 72 ? 0.263 -0.158 -6.080 1.00 97.00 72 SER A N 1
ATOM 542 C CA . SER A 1 72 ? -0.675 0.521 -5.176 1.00 97.00 72 SER A CA 1
ATOM 543 C C . SER A 1 72 ? -1.647 1.427 -5.940 1.00 97.00 72 SER A C 1
ATOM 545 O O . SER A 1 72 ? -2.851 1.364 -5.713 1.00 97.00 72 SER A O 1
ATOM 547 N N . GLY A 1 73 ? -1.178 2.189 -6.937 1.00 96.75 73 GLY A N 1
ATOM 548 C CA . GLY A 1 73 ? -2.059 3.022 -7.764 1.00 96.75 73 GLY A CA 1
ATOM 549 C C . GLY A 1 73 ? -3.084 2.222 -8.585 1.00 96.75 73 GLY A C 1
ATOM 550 O O . GLY A 1 73 ? -4.246 2.620 -8.695 1.00 96.75 73 GLY A O 1
ATOM 551 N N . LEU A 1 74 ? -2.681 1.075 -9.142 1.00 95.50 74 LEU A N 1
ATOM 552 C CA . LEU A 1 74 ? -3.593 0.167 -9.854 1.00 95.50 74 LEU A CA 1
ATOM 553 C C . LEU A 1 74 ? -4.598 -0.491 -8.896 1.00 95.50 74 LEU A C 1
ATOM 555 O O . LEU A 1 74 ? -5.785 -0.630 -9.215 1.00 95.50 74 LEU A O 1
ATOM 559 N N . ALA A 1 75 ? -4.129 -0.875 -7.712 1.00 97.19 75 ALA A N 1
ATOM 560 C CA . ALA A 1 75 ? -4.956 -1.467 -6.677 1.00 97.19 75 ALA A CA 1
ATOM 561 C C . ALA A 1 75 ? -5.959 -0.446 -6.107 1.00 97.19 75 ALA A C 1
ATOM 563 O O . ALA A 1 75 ? -7.126 -0.783 -5.919 1.00 97.19 75 ALA A O 1
ATOM 564 N N . ASP A 1 76 ? -5.575 0.826 -5.957 1.00 97.31 76 ASP A N 1
ATOM 565 C CA . ASP A 1 76 ? -6.463 1.913 -5.529 1.00 97.31 76 ASP A CA 1
ATOM 566 C C . ASP A 1 76 ? -7.605 2.129 -6.525 1.00 97.31 76 ASP A C 1
ATOM 568 O O . ASP A 1 76 ? -8.765 2.261 -6.123 1.00 97.31 76 ASP A O 1
ATOM 572 N N . GLN A 1 77 ? -7.314 2.098 -7.831 1.00 97.56 77 GLN A N 1
ATOM 573 C CA . GLN A 1 77 ? -8.352 2.166 -8.861 1.00 97.56 77 GLN A CA 1
ATOM 574 C C . GLN A 1 77 ? -9.326 0.985 -8.754 1.00 97.56 77 GLN A C 1
ATOM 576 O O . GLN A 1 77 ? -10.543 1.174 -8.836 1.00 97.56 77 GLN A O 1
ATOM 581 N N . THR A 1 78 ? -8.798 -0.222 -8.551 1.00 97.75 78 THR A N 1
ATOM 582 C CA . THR A 1 78 ? -9.600 -1.446 -8.420 1.00 97.75 78 THR A CA 1
ATOM 583 C C . THR A 1 78 ? -10.480 -1.397 -7.169 1.00 97.75 78 THR A C 1
ATOM 585 O O . THR A 1 78 ? -11.695 -1.586 -7.260 1.00 97.75 78 THR A O 1
ATOM 588 N N . ARG A 1 79 ? -9.916 -1.038 -6.010 1.00 97.75 79 ARG A N 1
ATOM 589 C CA . ARG A 1 79 ? -10.663 -0.884 -4.755 1.00 97.75 79 ARG A CA 1
ATOM 590 C C . ARG A 1 79 ? -11.730 0.196 -4.848 1.00 97.75 79 ARG A C 1
ATOM 592 O O . ARG A 1 79 ? -12.841 -0.009 -4.366 1.00 97.75 79 ARG A O 1
ATOM 599 N N . ALA A 1 80 ? -11.449 1.325 -5.500 1.00 96.69 80 ALA A N 1
ATOM 600 C CA . ALA A 1 80 ? -12.446 2.373 -5.708 1.00 96.69 80 ALA A CA 1
ATOM 601 C C . ALA A 1 80 ? -13.664 1.857 -6.497 1.00 96.69 80 ALA A C 1
ATOM 603 O O . ALA A 1 80 ? -14.804 2.155 -6.135 1.00 96.69 80 ALA A 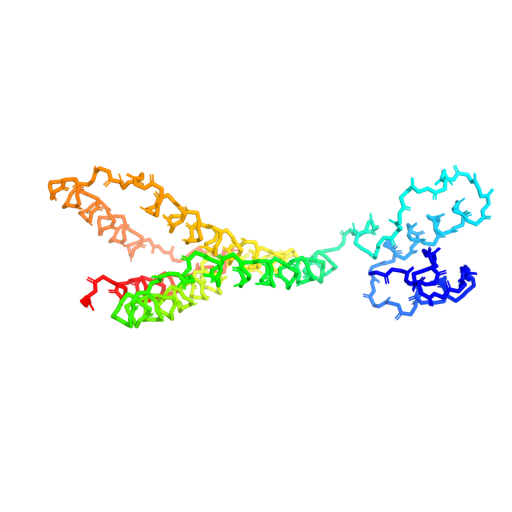O 1
ATOM 604 N N . GLN A 1 81 ? -13.439 1.038 -7.530 1.00 97.88 81 GLN A N 1
ATOM 605 C CA . GLN A 1 81 ? -14.517 0.384 -8.280 1.00 97.88 81 GLN A CA 1
ATOM 606 C C . GLN A 1 81 ? -15.286 -0.622 -7.414 1.00 97.88 81 GLN A C 1
ATOM 608 O O . GLN A 1 81 ? -16.516 -0.649 -7.451 1.00 97.88 81 GLN A O 1
ATOM 613 N N . GLN A 1 82 ? -14.586 -1.411 -6.596 1.00 97.81 82 GLN A N 1
ATOM 614 C CA . GLN A 1 82 ? -15.212 -2.379 -5.691 1.00 97.81 82 GLN A CA 1
ATOM 615 C C . GLN A 1 82 ? -16.078 -1.690 -4.628 1.00 97.81 82 GLN A C 1
ATOM 617 O O . GLN A 1 82 ? -17.229 -2.083 -4.442 1.00 97.81 82 GLN A O 1
ATOM 622 N N . PHE A 1 83 ? -15.599 -0.610 -4.002 1.00 97.00 83 PHE A N 1
ATOM 623 C CA . PHE A 1 83 ? -16.412 0.197 -3.088 1.00 97.00 83 PHE A CA 1
ATOM 624 C C . PHE A 1 83 ? -17.618 0.827 -3.793 1.00 97.00 83 PHE A C 1
ATOM 626 O O . PHE A 1 83 ? -18.728 0.797 -3.261 1.00 97.00 83 PHE A O 1
ATOM 633 N N . ALA A 1 84 ? -17.449 1.368 -5.002 1.00 95.94 84 ALA A N 1
ATOM 634 C CA . ALA A 1 84 ? -18.571 1.917 -5.764 1.00 95.94 84 ALA A CA 1
ATOM 635 C C . ALA A 1 84 ? -19.645 0.851 -6.051 1.00 95.94 84 ALA A C 1
ATOM 637 O O . ALA A 1 84 ? -20.837 1.134 -5.939 1.00 95.94 84 ALA A O 1
ATOM 638 N N . SER A 1 85 ? -19.224 -0.380 -6.358 1.00 96.31 85 SER A N 1
ATOM 639 C CA . SER A 1 85 ? -20.125 -1.514 -6.568 1.00 96.31 85 SER A CA 1
ATOM 640 C C . SER A 1 85 ? -20.847 -1.930 -5.283 1.00 96.31 85 SER A C 1
ATOM 642 O O . SER A 1 85 ? -22.073 -2.039 -5.297 1.00 96.31 85 SER A O 1
ATOM 644 N N . LEU A 1 86 ? -20.121 -2.125 -4.174 1.00 95.38 86 LEU A N 1
ATOM 645 C CA . LEU A 1 86 ? -20.694 -2.522 -2.877 1.00 95.38 86 LEU A CA 1
ATOM 646 C C . LEU A 1 86 ? -21.720 -1.502 -2.387 1.00 95.38 86 LEU A C 1
ATOM 648 O O . LEU A 1 86 ? -22.830 -1.847 -2.004 1.00 95.38 86 LEU A O 1
ATOM 652 N N . THR A 1 87 ? -21.378 -0.222 -2.492 1.00 95.25 87 THR A N 1
ATOM 653 C CA . THR A 1 87 ? -22.240 0.854 -2.001 1.00 95.25 87 THR A CA 1
ATOM 654 C C . THR A 1 87 ? -23.363 1.229 -2.967 1.00 95.25 87 THR A C 1
ATOM 656 O O . THR A 1 87 ? -24.141 2.129 -2.664 1.00 95.25 87 THR A O 1
ATOM 659 N N . SER A 1 88 ? -23.476 0.595 -4.140 1.00 95.44 88 SER A N 1
ATOM 660 C CA . SER A 1 88 ? -24.382 1.021 -5.221 1.00 95.44 88 SER A CA 1
ATOM 661 C C . SER A 1 88 ? -25.865 1.036 -4.832 1.00 95.44 88 SER A C 1
ATOM 663 O O . SER A 1 88 ? -26.583 1.929 -5.283 1.00 95.44 88 SER A O 1
ATOM 665 N N . ASN A 1 89 ? -26.298 0.144 -3.939 1.00 93.75 89 ASN A N 1
ATOM 666 C CA . ASN A 1 89 ? -27.693 0.030 -3.494 1.00 93.75 89 ASN A CA 1
ATOM 667 C C . ASN A 1 89 ? -27.964 0.657 -2.122 1.00 93.75 89 ASN A C 1
ATOM 669 O O . ASN A 1 89 ? -29.097 0.633 -1.645 1.00 93.75 89 ASN A O 1
ATOM 673 N N . TRP A 1 90 ? -26.947 1.238 -1.492 1.00 96.62 90 TRP A N 1
ATOM 674 C CA . TRP A 1 90 ? -27.091 1.828 -0.171 1.00 96.62 90 TRP A CA 1
ATOM 675 C C . TRP A 1 90 ? -27.919 3.108 -0.188 1.00 96.62 90 TRP A C 1
ATOM 677 O O . TRP A 1 90 ? -27.835 3.932 -1.113 1.00 96.62 90 TRP A O 1
ATOM 687 N N . ASN A 1 91 ? -28.666 3.313 0.891 1.00 97.25 91 ASN A N 1
ATOM 688 C CA . ASN A 1 91 ? -29.401 4.540 1.140 1.00 97.25 91 ASN A CA 1
ATOM 689 C C . ASN A 1 91 ? -28.463 5.690 1.560 1.00 97.25 91 ASN A C 1
ATOM 691 O O . ASN A 1 91 ? -27.266 5.524 1.801 1.00 97.25 91 ASN A O 1
ATOM 695 N N . ILE A 1 92 ? -29.016 6.903 1.645 1.00 96.44 92 ILE A N 1
ATOM 696 C CA . ILE A 1 92 ? -28.241 8.120 1.934 1.00 96.44 92 ILE A CA 1
ATOM 697 C C . ILE A 1 92 ? -27.539 8.045 3.301 1.00 96.44 92 ILE A C 1
ATOM 699 O O . ILE A 1 92 ? -26.411 8.521 3.429 1.00 96.44 92 ILE A O 1
ATOM 703 N N . LYS A 1 93 ? -28.175 7.442 4.315 1.00 96.38 93 LYS A N 1
ATOM 704 C CA . LYS A 1 93 ? -27.604 7.338 5.666 1.00 96.38 93 LYS A CA 1
ATOM 705 C C . LYS A 1 93 ? -26.433 6.360 5.702 1.00 96.38 93 LYS A C 1
ATOM 707 O O . LYS A 1 93 ? -25.399 6.697 6.267 1.00 96.38 93 LYS A O 1
ATOM 712 N N . GLU A 1 94 ? -26.573 5.204 5.060 1.00 95.75 94 GLU A N 1
ATOM 713 C CA . GLU A 1 94 ? -25.509 4.196 4.933 1.00 95.75 94 GLU A CA 1
ATOM 714 C C . GLU A 1 94 ? -24.289 4.766 4.210 1.00 95.75 94 GLU A C 1
ATOM 716 O O . GLU A 1 94 ? -23.170 4.692 4.713 1.00 95.75 94 GLU A O 1
ATOM 721 N N . ARG A 1 95 ? -24.503 5.447 3.077 1.00 95.12 95 ARG A N 1
ATOM 722 C CA . ARG A 1 95 ? -23.415 6.115 2.349 1.00 95.12 95 ARG A CA 1
ATOM 723 C C . ARG A 1 95 ? -22.724 7.174 3.197 1.00 95.12 95 ARG A C 1
ATOM 725 O O . ARG A 1 95 ? -21.500 7.236 3.194 1.00 95.12 95 ARG A O 1
ATOM 732 N N . ALA A 1 96 ? -23.483 8.001 3.917 1.00 95.38 96 ALA A N 1
ATOM 733 C CA . ALA A 1 96 ? -22.909 9.025 4.786 1.00 95.38 96 ALA A CA 1
ATOM 734 C C . ALA A 1 96 ? -22.087 8.410 5.932 1.00 95.38 96 ALA A C 1
ATOM 736 O O . ALA A 1 96 ? -20.978 8.873 6.202 1.00 95.38 96 ALA A O 1
ATOM 737 N N . ALA A 1 97 ? -22.596 7.347 6.564 1.00 94.88 97 ALA A N 1
ATOM 738 C CA . ALA A 1 97 ? -21.888 6.617 7.611 1.00 94.88 97 ALA A CA 1
ATOM 739 C C . ALA A 1 97 ? -20.582 6.008 7.084 1.00 94.88 97 ALA A C 1
ATOM 741 O O . ALA A 1 97 ? -19.526 6.188 7.686 1.00 94.88 97 ALA A O 1
ATOM 742 N N . PHE A 1 98 ? -20.622 5.379 5.911 1.00 94.81 98 PHE A N 1
ATOM 743 C CA . PHE A 1 98 ? -19.430 4.807 5.301 1.00 94.81 98 PHE A CA 1
ATOM 744 C C . PHE A 1 98 ? -18.409 5.849 4.857 1.00 94.81 98 PHE A C 1
ATOM 746 O O . PHE A 1 98 ? -17.219 5.627 5.028 1.00 94.81 98 PHE A O 1
ATOM 753 N N . GLN A 1 99 ? -18.826 7.000 4.327 1.00 94.50 99 GLN A N 1
ATOM 754 C CA . GLN A 1 99 ? -17.874 8.068 3.997 1.00 94.50 99 GLN A CA 1
ATOM 755 C C . GLN A 1 99 ? -17.155 8.588 5.248 1.00 94.50 99 GLN A C 1
ATOM 757 O O . GLN A 1 99 ? -15.960 8.876 5.193 1.00 94.50 99 GLN A O 1
ATOM 762 N N . LYS A 1 100 ? -17.857 8.666 6.389 1.00 94.19 100 LYS A N 1
ATOM 763 C CA . LYS A 1 100 ? -17.235 8.991 7.678 1.00 94.19 100 LYS A CA 1
ATOM 764 C C . LYS A 1 100 ? -16.224 7.913 8.083 1.00 94.19 100 LYS A C 1
ATOM 766 O O . LYS A 1 100 ? -15.080 8.266 8.353 1.00 94.19 100 LYS A O 1
ATOM 771 N N . LEU A 1 101 ? -16.624 6.638 8.049 1.00 93.94 101 LEU A N 1
ATOM 772 C CA . LEU A 1 101 ? -15.752 5.501 8.363 1.00 93.94 101 LEU A CA 1
ATOM 773 C C . LEU A 1 101 ? -14.507 5.485 7.471 1.00 93.94 101 LEU A C 1
ATOM 775 O O . LEU A 1 101 ? -13.395 5.470 7.974 1.00 93.94 101 LEU A O 1
ATOM 779 N N . LYS A 1 102 ? -14.686 5.560 6.149 1.00 94.81 102 LYS A N 1
ATOM 780 C CA . LYS A 1 102 ? -13.602 5.543 5.161 1.00 94.81 102 LYS A CA 1
ATOM 781 C C . LYS A 1 102 ? -12.589 6.657 5.410 1.00 94.81 102 LYS A C 1
ATOM 783 O O . LYS A 1 102 ? -11.395 6.404 5.356 1.00 94.81 102 LYS A O 1
ATOM 788 N N . LYS A 1 103 ? -13.051 7.870 5.730 1.00 94.25 103 LYS A N 1
ATOM 789 C CA . LYS A 1 103 ? -12.163 8.992 6.063 1.00 94.25 103 LYS A CA 1
ATOM 790 C C . LYS A 1 103 ? -11.358 8.740 7.342 1.00 94.25 103 LYS A C 1
ATOM 792 O O . LYS A 1 103 ? -10.203 9.149 7.417 1.00 94.25 103 LYS A O 1
ATOM 797 N N . GLN A 1 104 ? -11.972 8.139 8.360 1.00 94.06 104 GLN A N 1
ATOM 798 C CA . GLN A 1 104 ? -11.274 7.820 9.608 1.00 94.06 104 GLN A CA 1
ATOM 799 C C . GLN A 1 104 ? -10.265 6.684 9.386 1.00 94.06 104 GLN A C 1
ATOM 801 O O . GLN A 1 104 ? -9.099 6.864 9.725 1.00 94.06 104 GLN A O 1
ATOM 806 N N . ALA A 1 105 ? -10.674 5.629 8.674 1.00 95.62 105 ALA A N 1
ATOM 807 C CA . ALA A 1 105 ? -9.805 4.544 8.228 1.00 95.62 105 ALA A CA 1
ATOM 808 C C . ALA A 1 105 ? -8.600 5.068 7.445 1.00 95.62 105 ALA A C 1
ATOM 810 O O . ALA A 1 105 ? -7.470 4.734 7.762 1.00 95.62 105 ALA A O 1
ATOM 811 N N . GLU A 1 106 ? -8.792 5.964 6.476 1.00 95.88 106 GLU A N 1
ATOM 812 C CA . GLU A 1 106 ? -7.680 6.575 5.735 1.00 95.88 106 GLU A CA 1
ATOM 813 C C . GLU A 1 106 ? -6.685 7.311 6.651 1.00 95.88 106 GLU A C 1
ATOM 815 O O . GLU A 1 106 ? -5.476 7.251 6.416 1.00 95.88 106 GLU A O 1
ATOM 820 N N . ALA A 1 107 ? -7.161 7.973 7.712 1.00 96.00 107 ALA A N 1
ATOM 821 C CA . ALA A 1 107 ? -6.294 8.637 8.683 1.00 96.00 107 ALA A CA 1
ATOM 822 C C . ALA A 1 107 ? -5.505 7.636 9.541 1.00 96.00 107 ALA A C 1
ATOM 824 O O . ALA A 1 107 ? -4.311 7.842 9.762 1.00 96.00 107 ALA A O 1
ATOM 825 N N . PHE A 1 108 ? -6.144 6.553 9.993 1.00 97.12 108 PHE A N 1
ATOM 826 C CA . PHE A 1 108 ? -5.466 5.472 10.704 1.00 97.12 108 PHE A CA 1
ATOM 827 C C . PHE A 1 108 ? -4.446 4.762 9.817 1.00 97.12 108 PHE A C 1
ATOM 829 O O . PHE A 1 108 ? -3.297 4.635 10.221 1.00 97.12 108 PHE A O 1
ATOM 836 N N . ILE A 1 109 ? -4.830 4.370 8.601 1.00 97.81 109 ILE A N 1
ATOM 837 C CA . ILE A 1 109 ? -3.965 3.691 7.629 1.00 97.81 109 ILE A CA 1
ATOM 838 C C . ILE A 1 109 ? -2.713 4.522 7.363 1.00 97.81 109 ILE A C 1
ATOM 840 O O . ILE A 1 109 ? -1.610 3.997 7.455 1.00 97.81 109 ILE A O 1
ATOM 844 N N . THR A 1 110 ? -2.880 5.826 7.116 1.00 97.19 110 THR A N 1
ATOM 845 C CA . THR A 1 110 ? -1.750 6.748 6.916 1.00 97.19 110 THR A CA 1
ATOM 846 C C . THR A 1 110 ? -0.859 6.813 8.155 1.00 97.19 110 THR A C 1
ATOM 848 O O . THR A 1 110 ? 0.361 6.759 8.049 1.00 97.19 110 THR A O 1
ATOM 851 N N . ALA A 1 111 ? -1.447 6.910 9.352 1.00 97.75 111 ALA A N 1
ATOM 852 C CA . ALA A 1 111 ? -0.666 6.926 10.583 1.00 97.75 111 ALA A CA 1
ATOM 853 C C . ALA A 1 111 ? 0.097 5.605 10.786 1.00 97.75 111 ALA A C 1
ATOM 855 O O . ALA A 1 111 ? 1.285 5.638 11.078 1.00 97.75 111 ALA A O 1
ATOM 856 N N . ARG A 1 112 ? -0.546 4.450 10.577 1.00 97.19 112 ARG A N 1
ATOM 857 C CA . ARG A 1 112 ? 0.080 3.125 10.685 1.00 97.19 112 ARG A CA 1
ATOM 858 C C . ARG A 1 112 ? 1.249 2.977 9.721 1.00 97.19 112 ARG A C 1
ATOM 860 O O . ARG A 1 112 ? 2.333 2.612 10.165 1.00 97.19 112 ARG A O 1
ATOM 867 N N . SER A 1 113 ? 1.044 3.294 8.444 1.00 97.50 113 SER A N 1
ATOM 868 C CA . SER A 1 113 ? 2.073 3.145 7.414 1.00 97.50 113 SER A CA 1
ATOM 869 C C . SER A 1 113 ? 3.247 4.098 7.617 1.00 97.50 113 SER A C 1
ATOM 871 O O . SER A 1 113 ? 4.393 3.704 7.435 1.00 97.50 113 SER A O 1
ATOM 873 N N . ASP A 1 114 ? 2.985 5.345 8.014 1.00 96.38 114 ASP A N 1
ATOM 874 C CA . ASP A 1 114 ? 4.026 6.376 8.078 1.00 96.38 114 ASP A CA 1
ATOM 875 C C . ASP A 1 114 ? 4.792 6.380 9.407 1.00 96.38 114 ASP A C 1
ATOM 877 O O . ASP A 1 114 ? 5.902 6.913 9.475 1.00 96.38 114 ASP A O 1
ATOM 881 N N . LEU A 1 115 ? 4.185 5.858 10.478 1.00 97.00 115 LEU A N 1
ATOM 882 C CA . LEU A 1 115 ? 4.690 5.998 11.847 1.00 97.00 115 LEU A CA 1
ATOM 883 C C . LEU A 1 115 ? 5.068 4.664 12.501 1.00 97.00 115 LEU A C 1
ATOM 885 O O . LEU A 1 115 ? 5.857 4.667 13.444 1.00 97.00 115 LEU A O 1
ATOM 889 N N . GLU A 1 116 ? 4.515 3.539 12.041 1.00 95.88 116 GLU A N 1
ATOM 890 C CA . GLU A 1 116 ? 4.761 2.213 12.629 1.00 95.88 116 GLU A CA 1
ATOM 891 C C . GLU A 1 116 ? 5.414 1.215 11.660 1.00 95.88 116 GLU A C 1
ATOM 893 O O . GLU A 1 116 ? 5.395 0.011 11.908 1.00 95.88 116 GLU A O 1
ATOM 898 N N . VAL A 1 117 ? 6.029 1.711 10.586 1.00 96.31 117 VAL A N 1
ATOM 899 C CA . VAL A 1 117 ? 6.921 0.937 9.713 1.00 96.31 117 VAL A CA 1
ATOM 900 C C . VAL A 1 117 ? 8.357 1.362 9.987 1.00 96.31 117 VAL A C 1
ATOM 902 O O . VAL A 1 117 ? 8.651 2.559 10.030 1.00 96.31 117 VAL A O 1
ATOM 905 N N . ASP A 1 118 ? 9.262 0.396 10.156 1.00 93.94 118 ASP A N 1
ATOM 906 C CA . ASP A 1 118 ? 10.679 0.717 10.277 1.00 93.94 118 ASP A CA 1
ATOM 907 C C . ASP A 1 118 ? 11.227 1.198 8.927 1.00 93.94 118 ASP A C 1
ATOM 909 O O . ASP A 1 118 ? 11.339 0.460 7.958 1.00 93.94 118 ASP A O 1
ATOM 913 N N . LEU A 1 119 ? 11.600 2.470 8.867 1.00 93.88 119 LEU A N 1
ATOM 914 C CA . LEU A 1 119 ? 12.178 3.121 7.700 1.00 93.88 119 LEU A CA 1
ATOM 915 C C . LEU A 1 119 ? 13.694 2.924 7.584 1.00 93.88 119 LEU A C 1
ATOM 917 O O . LEU A 1 119 ? 14.357 3.626 6.805 1.00 93.88 119 LEU A O 1
ATOM 921 N N . SER A 1 120 ? 14.267 2.009 8.366 1.00 91.38 120 SER A N 1
ATOM 922 C CA . SER A 1 120 ? 15.625 1.537 8.142 1.00 91.38 120 SER A CA 1
ATOM 923 C C . SER A 1 120 ? 15.717 0.751 6.819 1.00 91.38 120 SER A C 1
ATOM 925 O O . SER A 1 120 ? 14.727 0.377 6.195 1.00 91.38 120 SER A O 1
ATOM 927 N N . GLY A 1 121 ? 16.930 0.578 6.294 1.00 91.25 121 GLY A N 1
ATOM 928 C CA . GLY A 1 121 ? 17.127 -0.138 5.030 1.00 91.25 121 GLY A CA 1
ATOM 929 C C . GLY A 1 121 ? 16.712 0.631 3.765 1.00 91.25 121 GLY A C 1
ATOM 930 O O . GLY A 1 121 ? 16.426 1.834 3.764 1.00 91.25 121 GLY A O 1
ATOM 931 N N . THR A 1 122 ? 16.796 -0.067 2.630 1.00 92.75 122 THR A N 1
ATOM 932 C CA . THR A 1 122 ? 16.572 0.512 1.295 1.00 92.75 122 THR A CA 1
ATOM 933 C C . THR A 1 122 ? 15.155 0.269 0.775 1.00 92.75 122 THR A C 1
ATOM 935 O O . THR A 1 122 ? 14.701 1.045 -0.065 1.00 92.75 122 THR A O 1
ATOM 938 N N . SER A 1 123 ? 14.461 -0.757 1.279 1.00 93.12 123 SER A N 1
ATOM 939 C CA . SER A 1 123 ? 13.094 -1.171 0.920 1.00 93.12 123 SER A CA 1
ATOM 940 C C . SER A 1 123 ? 11.995 -0.344 1.587 1.00 93.12 123 SER A C 1
ATOM 942 O O . SER A 1 123 ? 10.848 -0.444 1.167 1.00 93.12 123 SER A O 1
ATOM 944 N N . ARG A 1 124 ? 12.331 0.523 2.552 1.00 94.75 124 ARG A N 1
ATOM 945 C CA . ARG A 1 124 ? 11.391 1.328 3.356 1.00 94.75 124 ARG A CA 1
ATOM 946 C C . ARG A 1 124 ? 10.193 1.917 2.602 1.00 94.75 124 ARG A C 1
ATOM 948 O O . ARG A 1 124 ? 9.080 1.910 3.103 1.00 94.75 124 ARG A O 1
ATOM 955 N N . CYS A 1 125 ? 10.390 2.429 1.384 1.00 94.69 125 CYS A N 1
ATOM 956 C CA . CYS A 1 125 ? 9.295 3.011 0.603 1.00 94.69 125 CYS A CA 1
ATOM 957 C C . CYS A 1 125 ? 8.279 1.954 0.147 1.00 94.69 125 CYS A C 1
ATOM 959 O O . CYS A 1 125 ? 7.093 2.254 0.065 1.00 94.69 125 CYS A O 1
ATOM 961 N N . ALA A 1 126 ? 8.744 0.750 -0.193 1.00 96.62 126 ALA A N 1
ATOM 962 C CA . ALA A 1 126 ? 7.877 -0.370 -0.528 1.00 96.62 126 ALA A CA 1
ATOM 963 C C . ALA A 1 126 ? 7.139 -0.878 0.715 1.00 96.62 126 ALA A C 1
ATOM 965 O O . ALA A 1 126 ? 5.942 -1.099 0.629 1.00 96.62 126 ALA A O 1
ATOM 966 N N . GLU A 1 127 ? 7.815 -0.967 1.862 1.00 97.06 127 GLU A N 1
ATOM 967 C CA . GLU A 1 127 ? 7.225 -1.448 3.122 1.00 97.06 127 GLU A CA 1
ATOM 968 C C . GLU A 1 127 ? 6.118 -0.520 3.644 1.00 97.06 127 GLU A C 1
ATOM 970 O O . GLU A 1 127 ? 5.050 -0.988 4.025 1.00 97.06 127 GLU A O 1
ATOM 975 N N . VAL A 1 128 ? 6.313 0.803 3.569 1.00 97.94 128 VAL A N 1
ATOM 976 C CA . VAL A 1 128 ? 5.256 1.786 3.885 1.00 97.94 128 VAL A CA 1
ATOM 977 C C . VAL A 1 128 ? 4.029 1.581 2.995 1.00 97.94 128 VAL A C 1
ATOM 979 O O . VAL A 1 128 ? 2.893 1.628 3.466 1.00 97.94 128 VAL A O 1
ATOM 982 N N . LEU A 1 129 ? 4.244 1.352 1.696 1.00 97.88 129 LEU A N 1
ATOM 983 C CA . LEU A 1 129 ? 3.147 1.106 0.765 1.00 97.88 129 LEU A CA 1
ATOM 984 C C . LEU A 1 129 ? 2.474 -0.239 1.041 1.00 97.88 129 LEU A C 1
ATOM 986 O O . LEU A 1 129 ? 1.255 -0.287 1.055 1.00 97.88 129 LEU A O 1
ATOM 990 N N . GLU A 1 130 ? 3.232 -1.301 1.295 1.00 97.56 130 GLU A N 1
ATOM 991 C CA . GLU A 1 130 ? 2.703 -2.631 1.612 1.00 97.56 130 GLU A CA 1
ATOM 992 C C . GLU A 1 130 ? 1.835 -2.622 2.877 1.00 97.56 130 GLU A C 1
ATOM 994 O O . GLU A 1 130 ? 0.731 -3.172 2.861 1.00 97.56 130 GLU A O 1
ATOM 999 N N . GLU A 1 131 ? 2.268 -1.933 3.936 1.00 98.25 131 GLU A N 1
ATOM 1000 C CA . GLU A 1 131 ? 1.460 -1.749 5.147 1.00 98.25 131 GLU A CA 1
ATOM 1001 C C . GLU A 1 131 ? 0.157 -1.007 4.820 1.00 98.25 131 GLU A C 1
ATOM 1003 O O . GLU A 1 131 ? -0.930 -1.464 5.173 1.00 98.25 131 GLU A O 1
ATOM 1008 N N . ALA A 1 132 ? 0.230 0.103 4.074 1.00 98.38 132 ALA A N 1
ATOM 1009 C CA . ALA A 1 132 ? -0.967 0.840 3.676 1.00 98.38 132 ALA A CA 1
ATOM 1010 C C . ALA A 1 132 ? -1.923 -0.013 2.820 1.00 98.38 132 ALA A C 1
ATOM 1012 O O . ALA A 1 132 ? -3.141 0.061 2.989 1.00 98.38 132 ALA A O 1
ATOM 1013 N N . GLU A 1 133 ? -1.394 -0.816 1.897 1.00 98.31 133 GLU A N 1
ATOM 1014 C CA . GLU A 1 133 ? -2.179 -1.706 1.041 1.00 98.31 133 GLU A CA 1
ATOM 1015 C C . GLU A 1 133 ? -2.859 -2.814 1.848 1.00 98.31 133 GLU A C 1
ATOM 1017 O O . GLU A 1 133 ? -4.058 -3.023 1.663 1.00 98.31 133 GLU A O 1
ATOM 1022 N N . THR A 1 134 ? -2.150 -3.430 2.797 1.00 98.19 134 THR A N 1
ATOM 1023 C CA . THR A 1 134 ? -2.699 -4.453 3.701 1.00 98.19 134 THR A CA 1
ATOM 1024 C C . THR A 1 134 ? -3.921 -3.918 4.446 1.00 98.19 134 THR A C 1
ATOM 1026 O O . THR A 1 134 ? -5.004 -4.499 4.379 1.00 98.19 134 THR A O 1
ATOM 1029 N N . GLN A 1 135 ? -3.806 -2.740 5.067 1.00 97.88 135 GLN A N 1
ATOM 1030 C CA . GLN A 1 135 ? -4.925 -2.156 5.810 1.00 97.88 135 GLN A CA 1
ATOM 1031 C C . GLN A 1 135 ? -6.105 -1.750 4.901 1.00 97.88 135 GLN A C 1
ATOM 1033 O O . GLN A 1 135 ? -7.275 -1.876 5.278 1.00 97.88 135 GLN A O 1
ATOM 1038 N N . LYS A 1 136 ? -5.835 -1.268 3.676 1.00 98.19 136 LYS A N 1
ATOM 1039 C CA . LYS A 1 136 ? -6.890 -0.963 2.688 1.00 98.19 136 LYS A CA 1
ATOM 1040 C C . LYS A 1 136 ? -7.626 -2.226 2.234 1.00 98.19 136 LYS A C 1
ATOM 1042 O O . LYS A 1 136 ? -8.838 -2.175 2.006 1.00 98.19 136 LYS A O 1
ATOM 1047 N N . GLU A 1 137 ? -6.904 -3.328 2.048 1.00 98.00 137 GLU A N 1
ATOM 1048 C CA . GLU A 1 137 ? -7.471 -4.623 1.675 1.00 98.00 137 GLU A CA 1
ATOM 1049 C C . GLU A 1 137 ? -8.323 -5.200 2.802 1.00 98.00 137 GLU A C 1
ATOM 1051 O O . GLU A 1 137 ? -9.456 -5.609 2.540 1.00 98.00 137 GLU A O 1
ATOM 1056 N N . ASP A 1 138 ? -7.855 -5.123 4.047 1.00 96.75 138 ASP A N 1
ATOM 1057 C CA . ASP A 1 138 ? -8.611 -5.550 5.226 1.00 96.75 138 ASP A CA 1
ATOM 1058 C C . ASP A 1 138 ? -9.920 -4.765 5.391 1.00 96.75 138 ASP A C 1
ATOM 1060 O O . ASP A 1 138 ? -10.974 -5.357 5.658 1.00 96.75 138 ASP A O 1
ATOM 1064 N N . LEU A 1 139 ? -9.904 -3.445 5.159 1.00 96.50 139 LEU A N 1
ATOM 1065 C CA . LEU A 1 139 ? -11.118 -2.620 5.170 1.00 96.50 139 LEU A CA 1
ATOM 1066 C C . LEU A 1 139 ? -12.119 -3.070 4.098 1.00 96.50 139 LEU A C 1
ATOM 1068 O O . LEU A 1 139 ? -13.313 -3.223 4.378 1.00 96.50 139 LEU A O 1
ATOM 1072 N N . LEU A 1 140 ? -11.652 -3.272 2.863 1.00 97.50 140 LEU A N 1
ATOM 1073 C CA . LEU A 1 140 ? -12.514 -3.726 1.775 1.00 97.50 140 LEU A CA 1
ATOM 1074 C C . LEU A 1 140 ? -13.076 -5.121 2.067 1.00 97.50 140 LEU A C 1
ATOM 1076 O O . LEU A 1 140 ? -14.275 -5.342 1.891 1.00 97.50 140 LEU A O 1
ATOM 1080 N N . LYS A 1 141 ? -12.226 -6.046 2.515 1.00 96.81 141 LYS A N 1
ATOM 1081 C CA . LYS A 1 141 ? -12.607 -7.424 2.820 1.00 96.81 141 LYS A CA 1
ATOM 1082 C C . LYS A 1 141 ? -13.640 -7.478 3.938 1.00 96.81 141 LYS A C 1
ATOM 1084 O O . LYS A 1 141 ? -14.643 -8.173 3.796 1.00 96.81 141 LYS A O 1
ATOM 1089 N N . SER A 1 142 ? -13.441 -6.695 4.996 1.00 94.94 142 SER A N 1
ATOM 1090 C CA . SER A 1 142 ? -14.402 -6.575 6.095 1.00 94.94 142 SER A CA 1
ATOM 1091 C C . SER A 1 142 ? -15.761 -6.105 5.585 1.00 94.94 142 SER A C 1
ATOM 1093 O O . SER A 1 142 ? -16.784 -6.705 5.902 1.00 94.94 142 SER A O 1
ATOM 1095 N N . LEU A 1 143 ? -15.789 -5.083 4.722 1.00 95.06 143 LEU A N 1
ATOM 1096 C CA . LEU A 1 143 ? -17.047 -4.600 4.161 1.00 95.06 143 LEU A CA 1
ATOM 1097 C C . LEU A 1 143 ? -17.734 -5.647 3.272 1.00 95.06 143 LEU A C 1
ATOM 1099 O O . LEU A 1 143 ? -18.948 -5.815 3.353 1.00 95.06 143 LEU A O 1
ATOM 1103 N N . GLN A 1 144 ? -16.970 -6.368 2.447 1.00 96.19 144 GLN A N 1
ATOM 1104 C CA . GLN A 1 144 ? -17.496 -7.469 1.633 1.00 96.19 144 GLN A CA 1
ATOM 1105 C C . GLN A 1 144 ? -18.110 -8.572 2.498 1.00 96.19 144 GLN A C 1
ATOM 1107 O O . GLN A 1 144 ? -19.181 -9.081 2.169 1.00 96.19 144 GLN A O 1
ATOM 1112 N N . ASP A 1 145 ? -17.459 -8.921 3.606 1.00 95.31 145 ASP A N 1
ATOM 1113 C CA . ASP A 1 145 ? -17.971 -9.911 4.548 1.00 95.31 145 ASP A CA 1
ATOM 1114 C C . ASP A 1 145 ? -19.272 -9.439 5.199 1.00 95.31 145 ASP A C 1
ATOM 1116 O O . ASP A 1 145 ? -20.237 -10.202 5.256 1.00 95.31 145 ASP A O 1
ATOM 1120 N N . PHE A 1 146 ? -19.346 -8.175 5.619 1.00 92.81 146 PHE A N 1
ATOM 1121 C CA . PHE A 1 146 ? -20.544 -7.633 6.261 1.00 92.81 146 PHE A CA 1
ATOM 1122 C C . PHE A 1 146 ? -21.739 -7.602 5.303 1.00 92.81 146 PHE A C 1
ATOM 1124 O O . PHE A 1 146 ? -22.828 -8.035 5.679 1.00 92.81 146 PHE A O 1
ATOM 1131 N N . GLU A 1 147 ? -21.531 -7.179 4.052 1.00 92.19 147 GLU A N 1
ATOM 1132 C CA . GLU A 1 147 ? -22.569 -7.198 3.009 1.00 92.19 147 GLU A CA 1
ATOM 1133 C C . GLU A 1 147 ? -23.000 -8.629 2.639 1.00 92.19 147 GLU A C 1
ATOM 1135 O O . GLU A 1 147 ? -24.149 -8.858 2.262 1.00 92.19 147 GLU A O 1
ATOM 1140 N N . ALA A 1 148 ? -22.110 -9.616 2.792 1.00 93.88 148 ALA A N 1
ATOM 1141 C CA . ALA A 1 148 ? -22.430 -11.035 2.633 1.00 93.88 148 ALA A CA 1
ATOM 1142 C C . ALA A 1 148 ? -23.116 -11.657 3.869 1.00 93.88 148 ALA A C 1
ATOM 1144 O O . ALA A 1 148 ? -23.422 -12.850 3.864 1.00 93.88 148 ALA A O 1
ATOM 1145 N N . GLY A 1 149 ? -23.357 -10.879 4.931 1.00 93.50 149 GLY A N 1
ATOM 1146 C CA . GLY A 1 149 ? -23.935 -11.353 6.192 1.00 93.50 149 GLY A CA 1
ATOM 1147 C C . GLY A 1 149 ? -22.941 -12.068 7.114 1.00 93.50 149 GLY A C 1
ATOM 1148 O O . G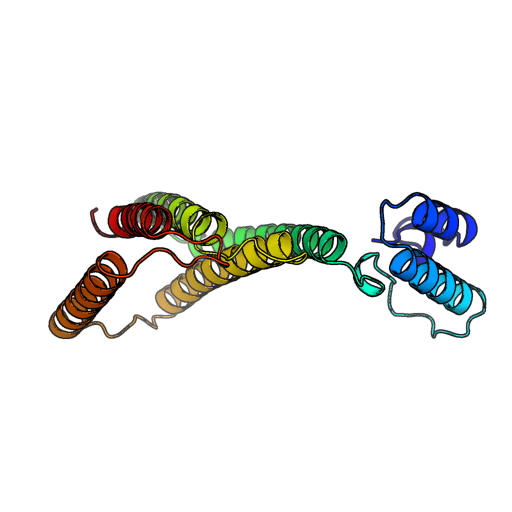LY A 1 149 ? -23.332 -12.556 8.176 1.00 93.50 149 GLY A O 1
ATOM 1149 N N . ASN A 1 150 ? -21.657 -12.100 6.754 1.00 93.75 150 ASN A N 1
ATOM 1150 C CA . ASN A 1 150 ? -20.574 -12.631 7.576 1.00 93.75 150 ASN A CA 1
ATOM 1151 C C . ASN A 1 150 ? -20.126 -11.567 8.584 1.00 93.75 150 ASN A C 1
ATOM 1153 O O . ASN A 1 150 ? -19.038 -10.999 8.496 1.00 93.75 150 ASN A O 1
ATOM 1157 N N . LEU A 1 151 ? -20.997 -11.272 9.546 1.00 88.56 151 LEU A N 1
ATOM 1158 C CA . LEU A 1 151 ? -20.679 -10.347 10.625 1.00 88.56 151 LEU A CA 1
ATOM 1159 C C . LEU A 1 151 ? -19.797 -11.042 11.671 1.00 88.56 151 LEU A C 1
ATOM 1161 O O . LEU A 1 151 ? -20.064 -12.190 12.042 1.00 88.56 151 LEU A O 1
ATOM 1165 N N . PRO A 1 152 ? -18.761 -10.366 12.188 1.00 80.56 152 PRO A N 1
ATOM 1166 C CA . PRO A 1 152 ? -17.918 -10.938 13.214 1.00 80.56 152 PRO A CA 1
ATOM 1167 C C . PRO A 1 152 ? -18.733 -11.154 14.492 1.00 80.56 152 PRO A C 1
ATOM 1169 O O . PRO A 1 152 ? -19.496 -10.292 14.934 1.00 80.56 152 PRO A O 1
ATOM 1172 N N . ALA A 1 153 ? -18.570 -12.329 15.097 1.00 79.19 153 ALA A N 1
ATOM 1173 C CA . ALA A 1 153 ? -19.261 -12.705 16.322 1.00 79.19 153 ALA A CA 1
ATOM 1174 C C . ALA A 1 153 ? -18.607 -12.030 17.539 1.00 79.19 153 ALA A C 1
ATOM 1176 O O . ALA A 1 153 ? -17.886 -12.661 18.314 1.00 79.19 153 ALA A O 1
ATOM 1177 N N . PHE A 1 154 ? -18.842 -10.730 17.714 1.00 74.75 154 PHE A N 1
ATOM 1178 C CA . PHE A 1 154 ? -18.382 -10.002 18.891 1.00 74.75 154 PHE A CA 1
ATOM 1179 C C . PHE A 1 154 ? -19.448 -10.021 19.988 1.00 74.75 154 PHE A C 1
ATOM 1181 O O . PHE A 1 154 ? -20.549 -9.500 19.830 1.00 74.75 154 PHE A O 1
ATOM 1188 N N . SER A 1 155 ? -19.105 -10.611 21.134 1.00 84.25 155 SER A N 1
ATOM 1189 C CA . SER A 1 155 ? -19.829 -10.365 22.383 1.00 84.25 155 SER A CA 1
ATOM 1190 C C . SER A 1 155 ? -19.248 -9.135 23.078 1.00 84.25 155 SER A C 1
ATOM 1192 O O . SER A 1 155 ? -18.054 -8.857 22.943 1.00 84.25 155 SER A O 1
ATOM 1194 N N . ASN A 1 156 ? -20.061 -8.438 23.877 1.00 86.94 156 ASN A N 1
ATOM 1195 C CA . ASN A 1 156 ? -19.582 -7.330 24.714 1.00 86.94 156 ASN A CA 1
ATOM 1196 C C . ASN A 1 156 ? -18.402 -7.765 25.601 1.00 86.94 156 ASN A C 1
ATOM 1198 O O . ASN A 1 156 ? -17.397 -7.065 25.685 1.00 86.94 156 ASN A O 1
AT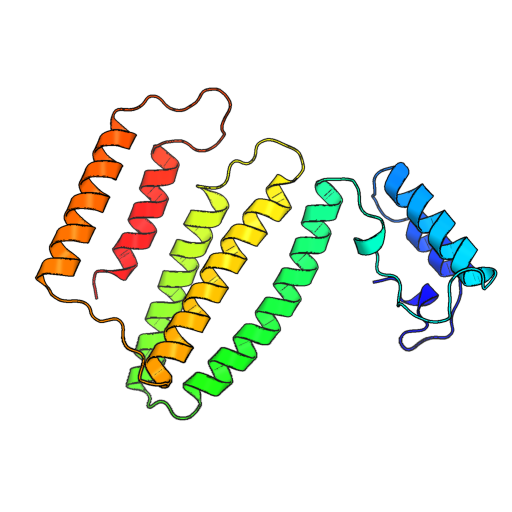OM 1202 N N . ASP A 1 157 ? -18.475 -8.967 26.180 1.00 89.44 157 ASP A N 1
ATOM 1203 C CA . ASP A 1 157 ? -17.383 -9.547 26.968 1.00 89.44 157 ASP A CA 1
ATOM 1204 C C . ASP A 1 157 ? -16.110 -9.763 26.140 1.00 89.44 157 ASP A C 1
ATOM 1206 O O . ASP A 1 157 ? -15.001 -9.562 26.640 1.00 89.44 157 ASP A O 1
ATOM 1210 N N . GLY A 1 158 ? -16.258 -10.182 24.879 1.00 89.12 158 GLY A N 1
ATOM 1211 C CA . GLY A 1 158 ? -15.156 -10.324 23.929 1.00 89.12 158 GLY A CA 1
ATOM 1212 C C . GLY A 1 158 ? -14.487 -8.984 23.636 1.00 89.12 158 GLY A C 1
ATOM 1213 O O . GLY A 1 158 ? -13.270 -8.873 23.769 1.00 89.12 158 GLY A O 1
ATOM 1214 N N . TYR A 1 159 ? -15.282 -7.952 23.344 1.00 88.88 159 TYR A N 1
ATOM 1215 C CA . TYR A 1 159 ? -14.788 -6.591 23.138 1.00 88.88 159 TYR A CA 1
ATOM 1216 C C . TYR A 1 159 ? -14.027 -6.071 24.366 1.00 88.88 159 TYR A C 1
ATOM 1218 O O . TYR A 1 159 ? -12.870 -5.677 24.255 1.00 88.88 159 TYR A O 1
ATOM 1226 N N . THR A 1 160 ? -14.610 -6.159 25.566 1.00 91.19 160 THR A N 1
ATOM 1227 C CA . THR A 1 160 ? -13.958 -5.704 26.808 1.00 91.19 160 THR A CA 1
ATOM 1228 C C . THR A 1 160 ? -12.678 -6.481 27.134 1.00 91.19 160 THR A C 1
ATOM 1230 O O . THR A 1 160 ? -11.788 -5.967 27.814 1.00 91.19 160 THR A O 1
ATOM 1233 N N . LYS A 1 161 ? -12.555 -7.743 26.707 1.00 92.81 161 LYS A N 1
ATOM 1234 C CA . LYS A 1 161 ? -11.301 -8.501 26.842 1.00 92.81 161 LYS A CA 1
ATOM 1235 C C . LYS A 1 161 ? -10.234 -7.990 25.876 1.00 92.81 161 LYS A C 1
ATOM 1237 O O . LYS A 1 161 ? -9.116 -7.753 26.323 1.00 92.81 161 LYS A O 1
ATOM 1242 N N . LEU A 1 162 ? -10.583 -7.792 24.605 1.00 92.50 162 LEU A N 1
ATOM 1243 C CA . LEU A 1 162 ? -9.660 -7.286 23.585 1.00 92.50 162 LEU A CA 1
ATOM 1244 C C . LEU A 1 162 ? -9.191 -5.862 23.898 1.00 92.50 162 LEU A C 1
ATOM 1246 O O . LEU A 1 162 ? -7.997 -5.593 23.843 1.00 92.50 162 LEU A O 1
ATOM 1250 N N . ASP A 1 163 ? -10.099 -4.983 24.320 1.00 92.62 163 ASP A N 1
ATOM 1251 C CA . ASP A 1 163 ? -9.762 -3.613 24.713 1.00 92.62 163 ASP A CA 1
ATOM 1252 C C . ASP A 1 163 ? -8.814 -3.581 25.924 1.00 92.62 163 ASP A C 1
ATOM 1254 O O . ASP A 1 163 ? -7.801 -2.879 25.919 1.00 92.62 163 ASP A O 1
ATOM 1258 N N . ARG A 1 164 ? -9.070 -4.403 26.952 1.00 95.44 164 ARG A N 1
ATOM 1259 C CA . ARG A 1 164 ? -8.148 -4.523 28.094 1.00 95.44 164 ARG A CA 1
ATOM 1260 C C . ARG A 1 164 ? -6.773 -5.022 27.674 1.00 95.44 164 ARG A C 1
ATOM 1262 O O . ARG A 1 164 ? -5.777 -4.536 28.204 1.00 95.44 164 ARG A O 1
ATOM 1269 N N . GLU A 1 165 ? -6.717 -5.979 26.756 1.00 96.19 165 GLU A N 1
ATOM 1270 C CA . GLU A 1 165 ? -5.458 -6.531 26.268 1.00 96.19 165 GLU A CA 1
ATOM 1271 C C . GLU A 1 165 ? -4.666 -5.504 25.449 1.00 96.19 165 GLU A C 1
ATOM 1273 O O . GLU A 1 165 ? -3.480 -5.303 25.712 1.00 96.19 165 GLU A O 1
ATOM 1278 N N . LEU A 1 166 ? -5.331 -4.779 24.545 1.00 95.44 166 LEU A N 1
ATOM 1279 C CA . LEU A 1 166 ? -4.732 -3.685 23.780 1.00 95.44 166 LEU A CA 1
ATOM 1280 C C . LEU A 1 166 ? -4.136 -2.622 24.713 1.00 95.44 166 LEU A C 1
ATOM 1282 O O . LEU A 1 166 ? -2.962 -2.268 24.595 1.00 95.44 166 LEU A O 1
ATOM 1286 N N . ASN A 1 167 ? -4.913 -2.167 25.700 1.00 95.94 167 ASN A N 1
ATOM 1287 C CA . ASN A 1 167 ? -4.450 -1.190 26.685 1.00 95.94 167 ASN A CA 1
ATOM 1288 C C . ASN A 1 167 ? -3.287 -1.727 27.535 1.00 95.94 167 ASN A C 1
ATOM 1290 O O . ASN A 1 167 ? -2.345 -0.989 27.832 1.00 95.94 167 ASN A O 1
ATOM 1294 N N . ARG A 1 168 ? -3.316 -3.012 27.913 1.00 97.44 168 ARG A N 1
ATOM 1295 C CA . ARG A 1 168 ? -2.230 -3.659 28.663 1.00 97.44 168 ARG A CA 1
ATOM 1296 C C . ARG A 1 168 ? -0.926 -3.640 27.866 1.00 97.44 168 ARG A C 1
ATOM 1298 O O . ARG A 1 168 ? 0.097 -3.234 28.415 1.00 97.44 168 ARG A O 1
ATOM 1305 N N . VAL A 1 169 ? -0.957 -4.051 26.597 1.00 96.56 169 VAL A N 1
ATOM 1306 C CA . VAL A 1 169 ? 0.227 -4.075 25.721 1.00 96.56 169 VAL A CA 1
ATOM 1307 C C . VAL A 1 169 ? 0.739 -2.659 25.457 1.00 96.56 169 VAL A C 1
ATOM 1309 O O . VAL A 1 169 ? 1.932 -2.403 25.601 1.00 96.56 169 VAL A O 1
ATOM 1312 N N . TYR A 1 170 ? -0.152 -1.707 25.182 1.00 95.69 170 TYR A N 1
ATOM 1313 C CA . TYR A 1 170 ? 0.213 -0.302 24.995 1.00 95.69 170 TYR A CA 1
ATOM 1314 C C . TYR A 1 170 ? 0.931 0.294 26.221 1.00 95.69 170 TYR A C 1
ATOM 1316 O O . TYR A 1 170 ? 1.951 0.977 26.091 1.00 95.69 170 TYR A O 1
ATOM 1324 N N . LEU A 1 171 ? 0.449 0.002 27.435 1.00 96.00 171 LEU A N 1
ATOM 1325 C CA . LEU A 1 171 ? 1.102 0.442 28.672 1.00 96.00 171 LEU A CA 1
ATOM 1326 C C . LEU A 1 171 ? 2.469 -0.216 28.886 1.00 96.00 171 LEU A C 1
ATOM 1328 O O . LEU A 1 171 ? 3.369 0.439 29.410 1.00 96.00 171 LEU A O 1
ATOM 1332 N N . GLN A 1 172 ? 2.635 -1.478 28.481 1.00 95.69 172 GLN A N 1
ATOM 1333 C CA . GLN A 1 172 ? 3.931 -2.157 28.519 1.00 95.69 172 GLN A CA 1
ATOM 1334 C C . GLN A 1 172 ? 4.925 -1.502 27.558 1.00 95.69 172 GLN A C 1
ATOM 1336 O O . GLN A 1 172 ? 6.029 -1.166 27.981 1.00 95.69 172 GLN A O 1
ATOM 1341 N N . LEU A 1 173 ? 4.520 -1.235 26.312 1.00 93.50 173 LEU A N 1
ATOM 1342 C CA . LEU A 1 173 ? 5.357 -0.551 25.319 1.00 93.50 173 LEU A CA 1
ATOM 1343 C C . LEU A 1 173 ? 5.813 0.824 25.815 1.00 93.50 173 LEU A C 1
ATOM 1345 O O . LEU A 1 173 ? 6.990 1.157 25.717 1.00 93.50 173 LEU A O 1
ATOM 1349 N N . LYS A 1 174 ? 4.931 1.581 26.473 1.00 93.62 174 LYS A N 1
ATOM 1350 C CA . LYS A 1 174 ? 5.271 2.895 27.043 1.00 93.62 174 LYS A CA 1
ATOM 1351 C C . LYS A 1 174 ? 6.373 2.851 28.113 1.00 93.62 174 LYS A C 1
ATOM 1353 O O . LYS A 1 174 ? 7.003 3.872 28.378 1.00 93.62 174 LYS A O 1
ATOM 1358 N N . GLN A 1 175 ? 6.579 1.703 28.758 1.00 94.19 175 GLN A N 1
ATOM 1359 C CA . GLN A 1 175 ? 7.639 1.502 29.752 1.00 94.19 175 GLN A CA 1
ATOM 1360 C C . GLN A 1 175 ? 8.954 1.026 29.123 1.00 94.19 175 GLN A C 1
ATOM 1362 O O . GLN A 1 175 ? 9.995 1.067 29.782 1.00 94.19 175 GLN A O 1
ATOM 1367 N N . THR A 1 176 ? 8.921 0.571 27.870 1.00 91.56 176 THR A N 1
ATOM 1368 C CA . THR A 1 176 ? 10.128 0.195 27.134 1.00 91.56 176 THR A CA 1
ATOM 1369 C C . THR A 1 176 ? 10.872 1.438 26.660 1.00 91.56 176 THR A C 1
ATOM 1371 O O . THR A 1 176 ? 10.279 2.487 26.409 1.00 91.56 176 THR A O 1
ATOM 1374 N N . LYS A 1 177 ? 12.203 1.345 26.589 1.00 91.31 177 LYS A N 1
ATOM 1375 C CA . LYS A 1 177 ? 13.008 2.392 25.958 1.00 91.31 177 LYS A CA 1
ATOM 1376 C C . LYS A 1 177 ? 12.844 2.285 24.451 1.00 91.31 177 LYS A C 1
ATOM 1378 O O . LYS A 1 177 ? 12.801 1.173 23.931 1.00 91.31 177 LYS A O 1
ATOM 1383 N N . ASP A 1 178 ? 12.830 3.433 23.783 1.00 91.75 178 ASP A N 1
ATOM 1384 C CA . ASP A 1 178 ? 12.859 3.466 22.328 1.00 91.75 178 ASP A CA 1
ATOM 1385 C C . ASP A 1 178 ? 14.055 2.649 21.804 1.00 91.75 178 ASP A C 1
ATOM 1387 O O . ASP A 1 178 ? 15.165 2.774 22.343 1.00 91.75 178 ASP A O 1
ATOM 1391 N N . PRO A 1 179 ? 13.850 1.822 20.767 1.00 86.31 179 PRO A N 1
ATOM 1392 C CA . PRO A 1 179 ? 14.919 1.025 20.187 1.00 86.31 179 PRO A CA 1
ATOM 1393 C C . PRO A 1 179 ? 15.995 1.927 19.569 1.00 86.31 179 PRO A C 1
ATOM 1395 O O . PRO A 1 179 ? 15.704 3.002 19.039 1.00 86.31 179 PRO A O 1
ATOM 1398 N N . GLU A 1 180 ? 17.255 1.499 19.645 1.00 85.00 180 GLU A N 1
ATOM 1399 C CA . GLU A 1 180 ? 18.400 2.274 19.144 1.00 85.00 180 GLU A CA 1
ATOM 1400 C C . GLU A 1 180 ? 18.519 2.216 17.613 1.00 85.00 180 GLU A C 1
ATOM 1402 O O . GLU A 1 180 ? 18.848 3.220 16.985 1.00 85.00 180 GLU A O 1
ATOM 1407 N N . PHE A 1 181 ? 18.205 1.062 17.016 1.00 82.88 181 PHE A N 1
ATOM 1408 C CA . PHE A 1 181 ? 18.436 0.777 15.592 1.00 82.88 181 PHE A CA 1
ATOM 1409 C C . PHE A 1 181 ? 17.173 0.768 14.724 1.00 82.88 181 PHE A C 1
ATOM 1411 O O . PHE A 1 181 ? 17.289 0.676 13.508 1.00 82.88 181 PHE A O 1
ATOM 1418 N N . ASP A 1 182 ? 15.998 0.881 15.338 1.00 87.19 182 ASP A N 1
ATOM 1419 C CA . ASP A 1 182 ? 14.703 0.965 14.657 1.00 87.19 182 ASP A CA 1
ATOM 1420 C C . ASP A 1 182 ? 14.231 2.426 14.664 1.00 87.19 182 ASP A C 1
ATOM 1422 O O . ASP A 1 182 ? 14.518 3.200 15.590 1.00 87.19 182 ASP A O 1
ATOM 1426 N N . THR A 1 183 ? 13.558 2.836 13.600 1.00 93.50 183 THR A N 1
ATOM 1427 C CA . THR A 1 183 ? 13.024 4.186 13.430 1.00 93.50 183 THR A CA 1
ATOM 1428 C C . THR A 1 183 ? 11.680 4.410 14.128 1.00 93.50 183 THR A C 1
ATOM 1430 O O . THR A 1 183 ? 11.371 5.567 14.424 1.00 93.50 183 THR A O 1
ATOM 1433 N N . VAL A 1 184 ? 10.941 3.356 14.488 1.00 95.25 184 VAL A N 1
ATOM 1434 C CA . VAL A 1 184 ? 9.665 3.445 15.212 1.00 95.25 184 VAL A CA 1
ATOM 1435 C C . VAL A 1 184 ? 9.906 3.800 16.680 1.00 95.25 184 VAL A C 1
ATOM 1437 O O . VAL A 1 184 ? 10.666 3.143 17.397 1.00 95.25 184 VAL A O 1
ATOM 1440 N N . LYS A 1 185 ? 9.255 4.868 17.156 1.00 94.81 185 LYS A N 1
ATOM 1441 C CA . LYS A 1 185 ? 9.357 5.339 18.548 1.00 94.81 185 LYS A CA 1
ATOM 1442 C C . LYS A 1 185 ? 8.011 5.275 19.251 1.00 94.81 185 LYS A C 1
ATOM 1444 O O . LYS A 1 185 ? 6.953 5.343 18.629 1.00 94.81 185 LYS A O 1
ATOM 1449 N N . MET A 1 186 ? 8.019 5.270 20.583 1.00 95.19 186 MET A N 1
ATOM 1450 C CA . MET A 1 186 ? 6.775 5.247 21.359 1.00 95.19 186 MET A CA 1
ATOM 1451 C C . MET A 1 186 ? 5.846 6.430 21.031 1.00 95.19 186 MET A C 1
ATOM 1453 O O . MET A 1 186 ? 4.626 6.284 21.040 1.00 95.19 186 MET A O 1
ATOM 1457 N N . LYS A 1 187 ? 6.393 7.612 20.714 1.00 95.38 187 LYS A N 1
ATOM 1458 C CA . LYS A 1 187 ? 5.596 8.786 20.296 1.00 95.38 187 LYS A CA 1
ATOM 1459 C C . LYS A 1 187 ? 4.809 8.540 18.997 1.00 95.38 187 LYS A C 1
ATOM 1461 O O . LYS A 1 187 ? 3.770 9.162 18.789 1.00 95.38 187 LYS A O 1
ATOM 1466 N N . ASP A 1 188 ? 5.332 7.682 18.129 1.00 96.38 188 ASP A N 1
ATOM 1467 C CA . ASP A 1 188 ? 4.780 7.377 16.815 1.00 96.38 188 ASP A CA 1
ATOM 1468 C C . ASP A 1 188 ? 3.622 6.386 16.997 1.00 96.38 188 ASP A C 1
ATOM 1470 O O . ASP A 1 188 ? 2.496 6.694 16.608 1.00 96.38 188 ASP A O 1
ATOM 1474 N N . ILE A 1 189 ? 3.835 5.346 17.816 1.00 96.06 189 ILE A N 1
ATOM 1475 C CA . ILE A 1 189 ? 2.780 4.439 18.307 1.00 96.06 189 ILE A CA 1
ATOM 1476 C C . ILE A 1 189 ? 1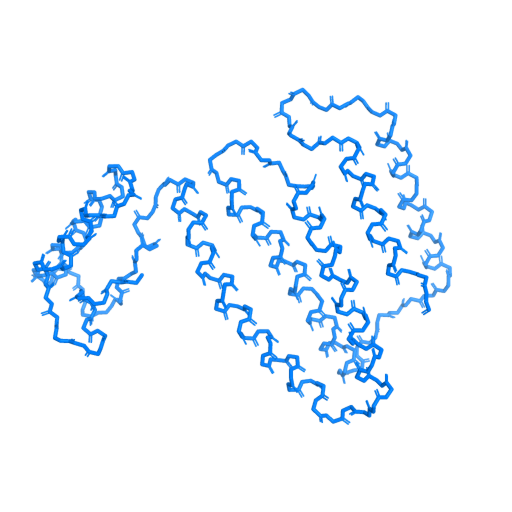.632 5.211 18.981 1.00 96.06 189 ILE A C 1
ATOM 1478 O O . ILE A 1 189 ? 0.453 4.937 18.768 1.00 96.06 189 ILE A O 1
ATOM 1482 N N . GLN A 1 190 ? 1.944 6.224 19.795 1.00 95.69 190 GLN A N 1
ATOM 1483 C CA . GLN A 1 190 ? 0.925 7.060 20.444 1.00 95.69 190 GLN A CA 1
ATOM 1484 C C . GLN A 1 190 ? 0.035 7.804 19.446 1.00 95.69 190 GLN A C 1
ATOM 1486 O O . GLN A 1 190 ? -1.175 7.893 19.655 1.00 95.69 190 GLN A O 1
ATOM 1491 N N . ARG A 1 191 ? 0.621 8.363 18.385 1.00 96.19 191 ARG A N 1
ATOM 1492 C CA . ARG A 1 191 ? -0.120 9.106 17.355 1.00 96.19 191 ARG A CA 1
ATOM 1493 C C . ARG A 1 191 ? -1.004 8.179 16.538 1.00 96.19 191 ARG A C 1
ATOM 1495 O O . ARG A 1 191 ? -2.158 8.507 16.276 1.00 96.19 191 ARG A O 1
ATOM 1502 N N . THR A 1 192 ? -0.491 7.008 16.204 1.00 96.69 192 THR A N 1
ATOM 1503 C CA . THR A 1 192 ? -1.245 5.980 15.501 1.00 96.69 192 THR A CA 1
ATOM 1504 C C . THR A 1 192 ? -2.407 5.451 16.333 1.00 96.69 192 THR A C 1
ATOM 1506 O O . THR A 1 192 ? -3.534 5.391 15.844 1.00 96.69 192 THR A O 1
ATOM 1509 N N . GLN A 1 193 ? -2.189 5.192 17.625 1.00 94.94 193 GLN A N 1
ATOM 1510 C CA . GLN A 1 193 ? -3.262 4.814 18.547 1.00 94.94 193 GLN A CA 1
ATOM 1511 C C . GLN A 1 193 ? -4.332 5.910 18.670 1.00 94.94 193 GLN A C 1
ATOM 1513 O O . GLN A 1 193 ? -5.515 5.610 18.804 1.00 94.94 193 GLN A O 1
ATOM 1518 N N . GLN A 1 194 ? -3.951 7.190 18.620 1.00 94.25 194 GLN A N 1
ATOM 1519 C CA . GLN A 1 194 ? -4.918 8.294 18.605 1.00 94.25 194 GLN A CA 1
ATOM 1520 C C . GLN A 1 194 ? -5.756 8.296 17.324 1.00 94.25 194 GLN A C 1
ATOM 1522 O O . GLN A 1 194 ? -6.970 8.482 17.409 1.00 94.25 194 GLN A O 1
ATOM 1527 N N . ALA A 1 195 ? -5.136 8.053 16.165 1.00 93.88 195 ALA A N 1
ATOM 1528 C CA . ALA A 1 195 ? -5.852 7.918 14.899 1.00 93.88 195 ALA A CA 1
ATOM 1529 C C . ALA A 1 195 ? -6.834 6.733 14.938 1.00 93.88 195 ALA A C 1
ATOM 1531 O O . ALA A 1 195 ? -8.007 6.914 14.617 1.00 93.88 195 ALA A O 1
ATOM 1532 N N . TRP A 1 196 ? -6.405 5.577 15.459 1.00 92.19 196 TRP A N 1
ATOM 1533 C CA . TRP A 1 196 ? -7.275 4.416 15.678 1.00 92.19 196 TRP A CA 1
ATOM 1534 C C . TRP A 1 196 ? -8.467 4.748 16.579 1.00 92.19 196 TRP A C 1
ATOM 1536 O O . TRP A 1 196 ? -9.618 4.506 16.234 1.00 92.19 196 TRP A O 1
ATOM 1546 N N . LEU A 1 197 ? -8.224 5.369 17.736 1.00 88.50 197 LEU A N 1
ATOM 1547 C CA . LEU A 1 197 ? -9.289 5.613 18.708 1.00 88.50 197 LEU A CA 1
ATOM 1548 C C . LEU A 1 197 ? -10.327 6.633 18.226 1.00 88.50 197 LEU A C 1
ATOM 1550 O O . LEU A 1 197 ? -11.477 6.584 18.676 1.00 88.50 197 LEU A O 1
ATOM 1554 N N . THR A 1 198 ? -9.961 7.520 17.293 1.00 75.00 198 THR A N 1
ATOM 1555 C CA . THR A 1 198 ? -10.937 8.396 16.632 1.00 75.00 198 THR A CA 1
ATOM 1556 C C . THR A 1 198 ? -11.936 7.650 15.739 1.00 75.00 198 THR A C 1
ATOM 1558 O O . THR A 1 198 ? -12.974 8.233 15.425 1.00 75.00 198 THR A O 1
ATOM 1561 N N . GLU A 1 199 ? -11.699 6.378 15.390 1.00 56.75 199 GLU A N 1
ATOM 1562 C CA . GLU A 1 199 ? -12.684 5.488 14.747 1.00 56.75 199 GLU A CA 1
ATOM 1563 C C . GLU A 1 199 ? -13.723 4.942 15.735 1.00 56.75 199 GLU A C 1
ATOM 1565 O O . GLU A 1 199 ? -14.882 4.753 15.378 1.00 56.75 199 GLU A O 1
ATOM 1570 N N . THR A 1 200 ? -13.342 4.744 16.999 1.00 50.41 200 THR A N 1
ATOM 1571 C CA . THR A 1 200 ? -14.173 4.081 18.025 1.00 50.41 200 THR A CA 1
ATOM 1572 C C . THR A 1 200 ? -15.189 4.974 18.744 1.00 50.41 200 THR A C 1
ATOM 1574 O O . THR A 1 200 ? -15.938 4.475 19.583 1.00 50.41 200 THR A O 1
ATOM 1577 N N . ILE A 1 201 ? -15.250 6.280 18.459 1.00 34.78 201 ILE A N 1
ATOM 1578 C CA . ILE A 1 201 ? -16.188 7.200 19.128 1.00 34.78 201 ILE A CA 1
ATOM 1579 C C . ILE A 1 201 ? -17.027 7.941 18.084 1.00 34.78 201 ILE A C 1
ATOM 1581 O O . ILE A 1 201 ? -16.631 8.976 17.542 1.00 34.78 201 ILE A O 1
ATOM 1585 N N . GLY A 1 202 ? -18.216 7.407 17.806 1.00 33.56 202 GLY A N 1
ATOM 1586 C CA . GLY A 1 202 ? -19.213 8.034 16.943 1.00 33.56 202 GLY A CA 1
ATOM 1587 C C . GLY A 1 202 ? -20.497 7.242 16.858 1.00 33.56 202 GLY A C 1
ATOM 1588 O O . GLY A 1 202 ? -20.556 6.400 15.943 1.00 33.56 202 GLY A O 1
#

Foldseek 3Di:
DQCQCLVPVHHRDLVVSLVVLVVDPADPQLSVQSNVVSVCSVVCVDPSDDDDDSQVSHDWLQVLLVVLVVVLVVVVVVLVVLVCVLCVPPDPVVVVVVVVLVVLLLLLLLLCLVAVQFCPDGNSSNSSSVSSSVSSVVVSVQSVCVSVVNHDPDDPVNVVVVVVVVVVVLVVLVPDAADPRTPHGNVSVVSSVVSVVVSVDD